Protein AF-A0A2S4L9H3-F1 (afdb_monomer)

InterPro domains:
  IPR011009 Protein kinase-like domain superfamily [SSF56112] (8-241)
  IPR051678 Aminoglycoside Phosphotransferase Enzymes [PTHR21310] (6-252)

pLDDT: mean 81.27, std 19.14, range [20.27, 98.25]

Structure (mmCIF, N/CA/C/O backbone):
data_AF-A0A2S4L9H3-F1
#
_entry.id   AF-A0A2S4L9H3-F1
#
loop_
_atom_site.group_PDB
_atom_site.id
_atom_site.type_symbol
_atom_site.label_atom_id
_atom_site.label_alt_id
_atom_site.label_comp_id
_atom_site.label_asym_id
_atom_site.label_entity_id
_atom_site.label_seq_id
_atom_site.pdbx_PDB_ins_code
_atom_site.Cartn_x
_atom_site.Cartn_y
_atom_site.Cartn_z
_atom_site.occupancy
_atom_site.B_iso_or_equiv
_atom_site.auth_seq_id
_atom_site.auth_comp_id
_atom_site.auth_asym_id
_atom_site.auth_atom_id
_atom_site.pdbx_PDB_model_num
ATOM 1 N N . MET A 1 1 ? -16.986 -13.995 4.893 1.00 88.50 1 MET A N 1
ATOM 2 C CA . MET A 1 1 ? -18.450 -14.064 5.101 1.00 88.50 1 MET A CA 1
ATOM 3 C C . MET A 1 1 ? -19.113 -13.798 3.766 1.00 88.50 1 MET A C 1
ATOM 5 O O . MET A 1 1 ? -18.605 -12.955 3.047 1.00 88.50 1 MET A O 1
ATOM 9 N N . VAL A 1 2 ? -20.181 -14.509 3.417 1.00 90.62 2 VAL A N 1
ATOM 10 C CA . VAL A 1 2 ? -20.959 -14.214 2.203 1.00 90.62 2 VAL A CA 1
ATOM 11 C C . VAL A 1 2 ? -22.187 -13.416 2.635 1.00 90.62 2 VAL A C 1
ATOM 13 O O . VAL A 1 2 ? -22.886 -13.849 3.552 1.00 90.62 2 VAL A O 1
ATOM 16 N N . ALA A 1 3 ? -22.386 -12.235 2.057 1.00 89.19 3 ALA A N 1
ATOM 17 C CA . ALA A 1 3 ? -23.548 -11.394 2.319 1.00 89.19 3 ALA A CA 1
ATOM 18 C C . ALA A 1 3 ? -24.793 -11.925 1.584 1.00 89.19 3 ALA A C 1
ATOM 20 O O . ALA A 1 3 ? -24.703 -12.828 0.752 1.00 89.19 3 ALA A O 1
ATOM 21 N N . GLU A 1 4 ? -25.971 -11.379 1.896 1.00 91.62 4 GLU A N 1
ATOM 22 C CA . GLU A 1 4 ? -27.249 -11.838 1.323 1.00 91.62 4 GLU A CA 1
ATOM 23 C C . GLU A 1 4 ? -27.320 -11.694 -0.204 1.00 91.62 4 GLU A C 1
ATOM 25 O O . GLU A 1 4 ? -27.977 -12.490 -0.871 1.00 91.62 4 GLU A O 1
ATOM 30 N N . ASP A 1 5 ? -26.613 -10.711 -0.762 1.00 92.50 5 ASP A N 1
ATOM 31 C CA . ASP A 1 5 ? -26.500 -10.476 -2.205 1.00 92.50 5 ASP A CA 1
ATOM 32 C C . ASP A 1 5 ? -25.444 -11.364 -2.892 1.00 92.50 5 ASP A C 1
ATOM 34 O O . ASP A 1 5 ? -25.215 -11.245 -4.094 1.00 92.50 5 ASP A O 1
ATOM 38 N N . GLY A 1 6 ? -24.802 -12.265 -2.142 1.00 91.81 6 GLY A N 1
ATOM 39 C CA . GLY A 1 6 ? -23.740 -13.137 -2.631 1.00 91.81 6 GLY A CA 1
ATOM 40 C C . GLY A 1 6 ? -22.353 -12.490 -2.661 1.00 91.81 6 GLY A C 1
ATOM 41 O O . GLY A 1 6 ? -21.390 -13.181 -3.003 1.00 91.81 6 GLY A O 1
ATOM 42 N N . SER A 1 7 ? -22.205 -11.216 -2.280 1.00 92.44 7 SER A N 1
ATOM 43 C CA . SER A 1 7 ? -20.892 -10.568 -2.180 1.00 92.44 7 SER A CA 1
ATOM 44 C C . SER A 1 7 ? -20.045 -11.181 -1.060 1.00 92.44 7 SER A C 1
ATOM 46 O O . SER A 1 7 ? -20.552 -11.645 -0.031 1.00 92.44 7 SER A O 1
ATOM 48 N N . LEU A 1 8 ? -18.728 -11.226 -1.267 1.00 95.69 8 LEU A N 1
ATOM 49 C CA . LEU A 1 8 ? -17.792 -11.721 -0.267 1.00 95.69 8 LEU A CA 1
ATOM 50 C C . LEU A 1 8 ? -17.318 -10.551 0.600 1.00 95.69 8 LEU A C 1
ATOM 52 O O . LEU A 1 8 ? -16.866 -9.532 0.094 1.00 95.69 8 LEU A O 1
ATOM 56 N N . VAL A 1 9 ? -17.380 -10.721 1.917 1.00 96.31 9 VAL A N 1
ATOM 57 C CA . VAL A 1 9 ? -16.845 -9.782 2.907 1.00 96.31 9 VAL A CA 1
ATOM 58 C C . VAL A 1 9 ? -15.728 -10.464 3.686 1.00 96.31 9 VAL A C 1
ATOM 60 O O . VAL A 1 9 ? -15.934 -11.516 4.310 1.00 96.31 9 VAL A O 1
ATOM 63 N N . ILE A 1 10 ? -14.545 -9.860 3.675 1.00 95.88 10 ILE A N 1
ATOM 64 C CA . ILE A 1 10 ? -13.364 -10.316 4.406 1.00 95.88 10 ILE A CA 1
ATOM 65 C C . ILE A 1 10 ? -13.187 -9.454 5.652 1.00 95.88 10 ILE A C 1
ATOM 67 O O . ILE A 1 10 ? -13.122 -8.233 5.572 1.00 95.88 10 ILE A O 1
ATOM 71 N N . ALA A 1 11 ? -13.085 -10.090 6.816 1.00 94.62 11 ALA A N 1
ATOM 72 C CA . ALA A 1 11 ? -12.687 -9.408 8.039 1.00 94.62 11 ALA A CA 1
ATOM 73 C C . ALA A 1 11 ? -11.172 -9.563 8.221 1.00 94.62 11 ALA A C 1
ATOM 75 O O . ALA A 1 11 ? -10.694 -10.675 8.455 1.00 94.62 11 ALA A O 1
ATOM 76 N N . ARG A 1 12 ? -10.417 -8.462 8.128 1.00 94.19 12 ARG A N 1
ATOM 77 C CA . ARG A 1 12 ? -8.993 -8.431 8.499 1.00 94.19 12 ARG A CA 1
ATOM 78 C C . ARG A 1 12 ? -8.903 -7.971 9.948 1.00 94.19 12 ARG A C 1
ATOM 80 O O . ARG A 1 12 ? -9.218 -6.824 10.262 1.00 94.19 12 ARG A O 1
ATOM 87 N N . VAL A 1 13 ? -8.500 -8.886 10.823 1.00 92.38 13 VAL A N 1
ATOM 88 C CA . VAL A 1 13 ? -8.358 -8.653 12.265 1.00 92.38 13 VAL A CA 1
ATOM 89 C C . VAL A 1 13 ? -6.878 -8.518 12.596 1.00 92.38 13 VAL A C 1
ATOM 91 O O . VAL A 1 13 ? -6.061 -9.299 12.103 1.00 92.38 13 VAL A O 1
ATOM 94 N N . ARG A 1 14 ? -6.508 -7.536 13.422 1.00 84.38 14 ARG A N 1
ATOM 95 C CA . ARG A 1 14 ? -5.115 -7.398 13.862 1.00 84.38 14 ARG A CA 1
ATOM 96 C C . ARG A 1 14 ? -4.801 -8.434 14.938 1.00 84.38 14 ARG A C 1
ATOM 98 O O . ARG A 1 14 ? -5.471 -8.509 15.966 1.00 84.38 14 ARG A O 1
ATOM 105 N N . LEU A 1 15 ? -3.773 -9.235 14.672 1.00 82.94 15 LEU A N 1
ATOM 106 C CA . LEU A 1 15 ? -3.209 -10.166 15.641 1.00 82.94 15 LEU A CA 1
ATOM 107 C C . LEU A 1 15 ? -2.411 -9.405 16.712 1.00 82.94 15 LEU A C 1
ATOM 109 O O . LEU A 1 15 ? -1.955 -8.288 16.452 1.00 82.94 15 LEU A O 1
ATOM 113 N N . PRO A 1 16 ? -2.209 -10.004 17.901 1.00 80.94 16 PRO A N 1
ATOM 114 C CA . PRO A 1 16 ? -1.271 -9.484 18.886 1.00 80.94 16 PRO A CA 1
ATOM 115 C C . PRO A 1 16 ? 0.119 -9.271 18.283 1.00 80.94 16 PRO A C 1
ATOM 117 O O . PRO A 1 16 ? 0.499 -9.937 17.317 1.00 80.94 16 PRO A O 1
ATOM 120 N N . ARG A 1 17 ? 0.892 -8.365 18.887 1.00 80.88 17 ARG A N 1
ATOM 121 C CA . ARG A 1 17 ? 2.247 -8.048 18.428 1.00 80.88 17 ARG A CA 1
ATOM 122 C C . ARG A 1 17 ? 3.102 -9.291 18.278 1.00 80.88 17 ARG A C 1
ATOM 124 O O . ARG A 1 17 ? 3.164 -10.126 19.181 1.00 80.88 17 ARG A O 1
ATOM 131 N N . HIS A 1 18 ? 3.807 -9.357 17.155 1.00 81.50 18 HIS A N 1
ATOM 132 C CA . HIS A 1 18 ? 4.810 -10.382 16.950 1.00 81.50 18 HIS A CA 1
ATOM 133 C C . HIS A 1 18 ? 5.948 -10.205 17.976 1.00 81.50 18 HIS A C 1
ATOM 135 O O . HIS A 1 18 ? 6.338 -9.065 18.243 1.00 81.50 18 HIS A O 1
ATOM 141 N N . PRO A 1 19 ? 6.513 -11.290 18.539 1.00 82.19 19 PRO A N 1
ATOM 142 C CA . PRO A 1 19 ? 7.640 -11.202 19.475 1.00 82.19 19 PRO A CA 1
ATOM 143 C C . PRO A 1 19 ? 8.855 -10.443 18.922 1.00 82.19 19 PRO A C 1
ATOM 145 O O . PRO A 1 19 ? 9.585 -9.819 19.685 1.00 82.19 19 PRO A O 1
ATOM 148 N N . ASP A 1 20 ? 9.032 -10.463 17.599 1.00 79.19 20 ASP A N 1
ATOM 149 C CA . ASP A 1 20 ? 10.148 -9.800 16.908 1.00 79.19 20 ASP A CA 1
ATOM 150 C C . ASP A 1 20 ? 9.882 -8.321 16.572 1.00 79.19 20 ASP A C 1
ATOM 152 O O . ASP A 1 20 ? 10.728 -7.659 15.962 1.00 79.19 20 ASP A O 1
ATOM 156 N N . THR A 1 21 ? 8.711 -7.778 16.926 1.00 81.81 21 THR A N 1
ATOM 157 C CA . THR A 1 21 ? 8.436 -6.347 16.755 1.00 81.81 21 THR A CA 1
ATOM 158 C C . THR A 1 21 ? 9.431 -5.538 17.586 1.00 81.81 21 THR A C 1
ATOM 160 O O . THR A 1 21 ? 9.642 -5.814 18.767 1.00 81.81 21 THR A O 1
ATOM 163 N N . LEU A 1 22 ? 10.037 -4.509 16.980 1.00 82.00 22 LEU A N 1
ATOM 164 C CA . LEU A 1 22 ? 10.994 -3.656 17.681 1.00 82.00 22 LEU A CA 1
ATOM 165 C C . LEU A 1 22 ? 10.360 -3.083 18.964 1.00 82.00 22 LEU A C 1
ATOM 167 O O . LEU A 1 22 ? 9.280 -2.494 18.883 1.00 82.00 22 LEU A O 1
ATOM 171 N N . PRO A 1 23 ? 11.037 -3.148 20.129 1.00 83.94 23 PRO A N 1
ATOM 172 C CA . PRO A 1 23 ? 10.491 -2.643 21.395 1.00 83.94 23 PRO A CA 1
ATOM 173 C C . PRO A 1 23 ? 10.130 -1.153 21.375 1.00 83.94 23 PRO A C 1
ATOM 175 O O . PRO A 1 23 ? 9.387 -0.675 22.225 1.00 83.94 23 PRO A O 1
ATOM 178 N N . THR A 1 24 ? 10.679 -0.406 20.416 1.00 86.75 24 THR A N 1
ATOM 179 C CA . THR A 1 24 ? 10.412 1.019 20.207 1.00 86.75 24 THR A CA 1
ATOM 180 C C . THR A 1 24 ? 9.098 1.301 19.480 1.00 86.75 24 THR A C 1
ATOM 182 O O . THR A 1 24 ? 8.721 2.465 19.388 1.00 86.75 24 THR A O 1
ATOM 185 N N . VAL A 1 25 ? 8.426 0.286 18.926 1.00 90.56 25 VAL A N 1
ATOM 186 C CA . VAL A 1 25 ? 7.152 0.448 18.211 1.00 90.56 25 VAL A CA 1
ATOM 187 C C . VAL A 1 25 ? 6.021 0.609 19.225 1.00 90.56 25 VAL A C 1
ATOM 189 O O . VAL A 1 25 ? 5.742 -0.282 20.036 1.00 90.56 25 VAL A O 1
ATOM 192 N N . SER A 1 26 ? 5.374 1.771 19.187 1.00 91.81 26 SER A N 1
ATOM 193 C CA . SER A 1 26 ? 4.229 2.085 20.043 1.00 91.81 26 SER A CA 1
ATOM 194 C C . SER A 1 26 ? 2.911 1.593 19.436 1.00 91.81 26 SER A C 1
ATOM 196 O O . SER A 1 26 ? 2.843 1.256 18.257 1.00 91.81 26 SER A O 1
ATOM 198 N N . GLU A 1 27 ? 1.842 1.530 20.240 1.00 89.50 27 GLU A N 1
ATOM 199 C CA . GLU A 1 27 ? 0.498 1.191 19.716 1.00 89.50 27 GLU A CA 1
ATOM 200 C C . GLU A 1 27 ? 0.012 2.264 18.745 1.00 89.50 27 GLU A C 1
ATOM 202 O O . GLU A 1 27 ? -0.572 1.956 17.710 1.00 89.50 27 GLU A O 1
ATOM 207 N N . GLU A 1 28 ? 0.350 3.522 19.023 1.00 91.88 28 GLU A N 1
ATOM 208 C CA . GLU A 1 28 ? 0.058 4.647 18.141 1.00 91.88 28 GLU A CA 1
ATOM 209 C C . GLU A 1 28 ? 0.705 4.486 16.760 1.00 91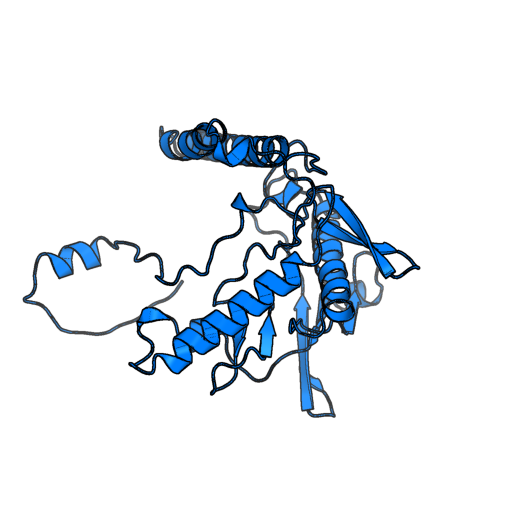.88 28 GLU A C 1
ATOM 211 O O . GLU A 1 28 ? 0.090 4.850 15.760 1.00 91.88 28 GLU A O 1
ATOM 216 N N . ASP A 1 29 ? 1.905 3.902 16.673 1.00 93.38 29 ASP A N 1
ATOM 217 C CA . ASP A 1 29 ? 2.558 3.631 15.388 1.00 93.38 29 ASP A CA 1
ATOM 218 C C . ASP A 1 29 ? 1.820 2.559 14.576 1.00 93.38 29 ASP A C 1
ATOM 220 O O . ASP A 1 29 ? 1.679 2.691 13.359 1.00 93.38 29 ASP A O 1
ATOM 224 N N . GLU A 1 30 ? 1.304 1.523 15.235 1.00 91.12 30 GLU A N 1
ATOM 225 C CA . GLU A 1 30 ? 0.505 0.478 14.583 1.00 91.12 30 GLU A CA 1
ATOM 226 C C . GLU A 1 30 ? -0.837 1.037 14.103 1.00 91.12 30 GLU A C 1
ATOM 228 O O . GLU A 1 30 ? -1.259 0.791 12.971 1.00 91.12 30 GLU A O 1
ATOM 233 N N . PHE A 1 31 ? -1.489 1.857 14.929 1.00 91.25 31 PHE A N 1
ATOM 234 C CA . PHE A 1 31 ? -2.735 2.527 14.560 1.00 91.25 31 PHE A CA 1
ATOM 235 C C . PHE A 1 31 ? -2.528 3.514 13.415 1.00 91.25 31 PHE A C 1
ATOM 237 O O . PHE A 1 31 ? -3.366 3.602 12.516 1.00 91.25 31 PHE A O 1
ATOM 244 N N . TYR A 1 32 ? -1.395 4.213 13.413 1.00 94.56 32 TYR A N 1
ATOM 245 C CA . TYR A 1 32 ? -0.996 5.089 12.324 1.00 94.56 32 TYR A CA 1
ATOM 246 C C . TYR A 1 32 ? -0.820 4.316 11.012 1.00 94.56 32 TYR A C 1
ATOM 248 O O . TYR A 1 32 ? -1.325 4.755 9.978 1.00 94.56 32 TYR A O 1
ATOM 256 N N . ALA A 1 33 ? -0.162 3.153 11.042 1.00 94.81 33 ALA A N 1
ATOM 257 C CA . ALA A 1 33 ? 0.017 2.319 9.855 1.00 94.81 33 ALA A CA 1
ATOM 258 C C . ALA A 1 33 ? -1.328 1.853 9.269 1.00 94.81 33 ALA A C 1
ATOM 260 O O . ALA A 1 33 ? -1.536 1.950 8.060 1.00 94.81 33 ALA A O 1
ATOM 261 N N . ILE A 1 34 ? -2.275 1.445 10.121 1.00 94.00 34 ILE A N 1
ATOM 262 C CA . ILE A 1 34 ? -3.624 1.041 9.688 1.00 94.00 34 ILE A CA 1
ATOM 263 C C . ILE A 1 34 ? -4.408 2.231 9.124 1.00 94.00 34 ILE A C 1
ATOM 265 O O . ILE A 1 34 ? -5.073 2.108 8.097 1.00 94.00 34 ILE A O 1
ATOM 269 N N . ALA A 1 35 ? -4.324 3.400 9.766 1.00 94.38 35 ALA A N 1
ATOM 270 C CA . ALA A 1 35 ? -4.951 4.612 9.247 1.00 94.38 35 ALA A CA 1
ATOM 271 C C . ALA A 1 35 ? -4.397 4.978 7.861 1.00 94.38 35 ALA A C 1
ATOM 273 O O . ALA A 1 35 ? -5.167 5.390 6.990 1.00 94.38 35 ALA A O 1
ATOM 274 N N . CYS A 1 36 ? -3.095 4.771 7.636 1.00 97.31 36 CYS A N 1
ATOM 275 C CA . CYS A 1 36 ? -2.484 4.978 6.328 1.00 97.31 36 CYS A CA 1
ATOM 276 C C . CYS A 1 36 ? -2.997 3.987 5.276 1.00 97.31 36 CYS A C 1
ATOM 278 O O . CYS A 1 36 ? -3.331 4.388 4.160 1.00 97.31 36 CYS A O 1
ATOM 280 N N . GLU A 1 37 ? -3.094 2.706 5.638 1.00 97.00 37 GLU A N 1
ATOM 281 C CA . GLU A 1 37 ? -3.649 1.653 4.782 1.00 97.00 37 GLU A CA 1
ATOM 282 C C . GLU A 1 37 ? -5.078 2.006 4.346 1.00 97.00 37 GLU A C 1
ATOM 284 O O . GLU A 1 37 ? -5.351 2.119 3.153 1.00 97.00 37 GLU A O 1
ATOM 289 N N . VAL A 1 38 ? -5.969 2.285 5.304 1.00 96.56 38 VAL A N 1
ATOM 290 C CA . VAL A 1 38 ? -7.382 2.608 5.037 1.00 96.56 38 VAL A CA 1
ATOM 291 C C . VAL A 1 38 ? -7.528 3.896 4.223 1.00 96.56 38 VAL A C 1
ATOM 293 O O . VAL A 1 38 ? -8.345 3.955 3.298 1.00 96.56 38 VAL A O 1
ATOM 296 N N . SER A 1 39 ? -6.751 4.934 4.548 1.00 97.69 39 SER A N 1
ATOM 297 C CA . SER A 1 39 ? -6.808 6.219 3.838 1.00 97.69 39 SER A CA 1
ATOM 298 C C . SER A 1 39 ? -6.327 6.081 2.400 1.00 97.69 39 SER A C 1
ATOM 300 O O . SER A 1 39 ? -6.991 6.571 1.489 1.00 97.69 39 SER A O 1
ATOM 302 N N . THR A 1 40 ? -5.235 5.347 2.174 1.00 98.12 40 THR A N 1
ATOM 303 C CA . THR A 1 40 ? -4.760 5.035 0.819 1.00 98.12 40 THR A CA 1
ATOM 304 C C . THR A 1 40 ? -5.797 4.207 0.060 1.00 98.12 40 THR A C 1
ATOM 306 O O . THR A 1 40 ? -6.147 4.561 -1.064 1.00 98.12 40 THR A O 1
ATOM 309 N N . MET A 1 41 ? -6.342 3.183 0.729 1.00 97.81 41 MET A N 1
ATOM 310 C CA . MET A 1 41 ? -7.544 2.409 0.397 1.00 97.81 41 MET A CA 1
ATOM 311 C C . MET A 1 41 ? -8.583 3.225 -0.372 1.00 97.81 41 MET A C 1
ATOM 313 O O . MET A 1 41 ? -8.833 3.094 -1.575 1.00 97.81 41 MET A O 1
ATOM 317 N N . ARG A 1 42 ? -9.174 4.126 0.406 1.00 97.12 42 ARG A N 1
ATOM 318 C CA . ARG A 1 42 ? -10.273 4.996 0.001 1.00 97.12 42 ARG A CA 1
ATOM 319 C C . ARG A 1 42 ? -9.848 6.003 -1.059 1.00 97.12 42 ARG A C 1
ATOM 321 O O . ARG A 1 42 ? -10.592 6.219 -2.012 1.00 97.12 42 ARG A O 1
ATOM 328 N N . PHE A 1 43 ? -8.665 6.597 -0.909 1.00 98.00 43 PHE A N 1
ATOM 329 C CA . PHE A 1 43 ? -8.184 7.625 -1.823 1.00 98.00 43 PHE A CA 1
ATOM 330 C C . PHE A 1 43 ? -7.955 7.074 -3.234 1.00 98.00 43 PHE A C 1
ATOM 332 O O . PHE A 1 43 ? -8.430 7.667 -4.203 1.00 98.00 43 PHE A O 1
ATOM 339 N N . VAL A 1 44 ? -7.281 5.926 -3.356 1.00 97.62 44 VAL A N 1
ATOM 340 C CA . VAL A 1 44 ? -7.013 5.289 -4.653 1.00 97.62 44 VAL A CA 1
ATOM 341 C C . VAL A 1 44 ? -8.314 4.848 -5.310 1.00 97.62 44 VAL A C 1
ATOM 343 O O . VAL A 1 44 ? -8.542 5.206 -6.460 1.00 97.62 44 VAL A O 1
ATOM 346 N N . ARG A 1 45 ? -9.204 4.156 -4.582 1.00 95.94 45 ARG A N 1
ATOM 347 C CA . ARG A 1 45 ? -10.493 3.709 -5.140 1.00 95.94 45 ARG A CA 1
ATOM 348 C C . ARG A 1 45 ? -11.338 4.877 -5.659 1.00 95.94 45 ARG A C 1
ATOM 350 O O . ARG A 1 45 ? -11.992 4.742 -6.686 1.00 95.94 45 ARG A O 1
ATOM 357 N N . HIS A 1 46 ? -11.315 6.020 -4.971 1.00 95.50 46 HIS A N 1
ATOM 358 C CA . HIS A 1 46 ? -12.059 7.207 -5.391 1.00 95.50 46 HIS A CA 1
ATOM 359 C C . HIS A 1 46 ? -11.454 7.894 -6.625 1.00 95.50 46 HIS A C 1
ATOM 361 O O . HIS A 1 46 ? -12.189 8.299 -7.522 1.00 95.50 46 HIS A O 1
ATOM 367 N N . ASN A 1 47 ? -10.126 8.036 -6.673 1.00 97.06 47 ASN A N 1
ATOM 368 C CA . ASN A 1 47 ? -9.452 8.852 -7.689 1.00 97.06 47 ASN A CA 1
ATOM 369 C C . ASN A 1 47 ? -8.993 8.060 -8.921 1.00 97.06 47 ASN A C 1
ATOM 371 O O . ASN A 1 47 ? -8.786 8.651 -9.978 1.00 97.06 47 ASN A O 1
ATOM 375 N N . LEU A 1 48 ? -8.828 6.741 -8.801 1.00 96.75 48 LEU A N 1
ATOM 376 C CA . LEU A 1 48 ? -8.304 5.858 -9.843 1.00 96.75 48 LEU A CA 1
ATOM 377 C C . LEU A 1 48 ? -9.235 4.648 -10.049 1.00 96.75 48 LEU A C 1
ATOM 379 O O . LEU A 1 48 ? -8.884 3.532 -9.668 1.00 96.75 48 LEU A O 1
ATOM 383 N N . PRO A 1 49 ? -10.408 4.821 -10.687 1.00 91.81 49 PRO A N 1
ATOM 384 C CA . PRO A 1 49 ? -11.373 3.732 -10.891 1.00 91.81 49 PRO A CA 1
ATOM 385 C C . PRO A 1 49 ? -10.846 2.591 -11.782 1.00 91.81 49 PRO A C 1
ATOM 387 O O . PRO A 1 49 ? -11.426 1.512 -11.818 1.00 91.81 49 PRO A O 1
ATOM 390 N N . SER A 1 50 ? -9.754 2.826 -12.511 1.00 91.94 50 SER A N 1
ATOM 391 C CA . SER A 1 50 ? -9.021 1.836 -13.310 1.00 91.94 50 SER A CA 1
ATOM 392 C C . SER A 1 50 ? -8.151 0.894 -12.468 1.00 91.94 50 SER A C 1
ATOM 394 O O . SER A 1 50 ? -7.732 -0.153 -12.959 1.00 91.94 50 SER A O 1
ATOM 396 N N . VAL A 1 51 ? -7.856 1.252 -11.215 1.00 95.25 51 VAL A N 1
ATOM 397 C CA . VAL A 1 51 ? -7.086 0.429 -10.280 1.00 95.25 51 VAL A CA 1
ATOM 398 C C . VAL A 1 51 ? -8.070 -0.289 -9.367 1.00 95.25 51 VAL A C 1
ATOM 400 O O . VAL A 1 51 ? -8.735 0.333 -8.541 1.00 95.25 51 VAL A O 1
ATOM 403 N N . VAL A 1 52 ? -8.163 -1.612 -9.505 1.00 94.75 52 VAL A N 1
ATOM 404 C CA . VAL A 1 52 ? -9.128 -2.397 -8.730 1.00 94.75 52 VAL A CA 1
ATOM 405 C C . VAL A 1 52 ? -8.607 -2.598 -7.310 1.00 94.75 52 VAL A C 1
ATOM 407 O O . VAL A 1 52 ? -7.680 -3.368 -7.067 1.00 94.75 52 VAL A O 1
ATOM 410 N N . VAL A 1 53 ? -9.184 -1.864 -6.366 1.00 96.06 53 VAL A N 1
ATOM 411 C CA . VAL A 1 53 ? -8.807 -1.855 -4.947 1.00 96.06 53 VAL A CA 1
ATOM 412 C C . VAL A 1 53 ? -10.002 -2.303 -4.117 1.00 96.06 53 VAL A C 1
ATOM 414 O O . VAL A 1 53 ? -11.073 -1.751 -4.352 1.00 96.06 53 VAL A O 1
ATOM 417 N N . PRO A 1 54 ? -9.857 -3.213 -3.134 1.00 96.31 54 PRO A N 1
ATOM 418 C CA . PRO A 1 54 ? -10.967 -3.632 -2.283 1.00 96.31 54 PRO A CA 1
ATOM 419 C C . PRO A 1 54 ? -11.672 -2.444 -1.625 1.00 96.31 54 PRO A C 1
ATOM 421 O O . PRO A 1 54 ? -11.023 -1.532 -1.106 1.00 96.31 54 PRO A O 1
ATOM 424 N N . GLU A 1 55 ? -13.000 -2.454 -1.602 1.00 96.38 55 GLU A N 1
ATOM 425 C CA . GLU A 1 55 ? -13.749 -1.507 -0.784 1.00 96.38 55 GLU A CA 1
ATOM 426 C C . GLU A 1 55 ? -13.485 -1.727 0.706 1.00 96.38 55 GLU A C 1
ATOM 428 O O . GLU A 1 55 ? -13.493 -2.856 1.193 1.00 96.38 55 GLU A O 1
ATOM 433 N N . VAL A 1 56 ? -13.297 -0.635 1.448 1.00 96.94 56 VAL A N 1
ATOM 434 C CA . VAL A 1 56 ? -13.259 -0.664 2.913 1.00 96.94 56 VAL A CA 1
ATOM 435 C C . VAL A 1 56 ? -14.647 -0.309 3.439 1.00 96.94 56 VAL A C 1
ATOM 437 O O . VAL A 1 56 ? -14.942 0.870 3.655 1.00 96.94 56 VAL A O 1
ATOM 440 N N . TYR A 1 57 ? -15.484 -1.323 3.666 1.00 95.88 57 TYR A N 1
ATOM 441 C CA . TYR A 1 57 ? -16.850 -1.145 4.170 1.00 95.88 57 TYR A CA 1
ATOM 442 C C . TYR A 1 57 ? -16.873 -0.543 5.574 1.00 95.88 57 TYR A C 1
ATOM 444 O O . TYR A 1 57 ? -17.676 0.340 5.870 1.00 95.88 57 TYR A O 1
ATOM 452 N N . ALA A 1 58 ? -15.978 -1.007 6.447 1.00 95.19 58 ALA A N 1
ATOM 453 C CA . ALA A 1 58 ? -15.872 -0.515 7.814 1.00 95.19 58 ALA A CA 1
ATOM 454 C C . ALA A 1 58 ? -14.442 -0.639 8.338 1.00 95.19 58 ALA A C 1
ATOM 456 O O . ALA A 1 58 ? -13.702 -1.547 7.962 1.00 95.19 58 ALA A O 1
ATOM 457 N N . TYR A 1 59 ? -14.078 0.260 9.248 1.00 95.62 59 TYR A N 1
ATOM 458 C CA . TYR A 1 59 ? -12.860 0.170 10.041 1.00 95.62 59 TYR A CA 1
ATOM 459 C C . TYR A 1 59 ? -13.196 0.545 11.482 1.00 95.62 59 TYR A C 1
ATOM 461 O O . TYR A 1 59 ? -13.619 1.670 11.746 1.00 95.62 59 TYR A O 1
ATOM 469 N N . GLU A 1 60 ? -12.989 -0.395 12.399 1.00 95.44 60 GLU A N 1
ATOM 470 C CA . GLU A 1 60 ? -13.209 -0.210 13.828 1.00 95.44 60 GLU A CA 1
ATOM 471 C C . GLU A 1 60 ? -11.859 -0.193 14.543 1.00 95.44 60 GLU A C 1
ATOM 473 O O . GLU A 1 60 ? -11.281 -1.231 14.868 1.00 95.44 60 GLU A O 1
ATOM 478 N N . GLY A 1 61 ? -11.348 1.023 14.736 1.00 91.12 61 GLY A N 1
ATOM 479 C CA . GLY A 1 61 ? -10.045 1.293 15.332 1.00 91.12 61 GLY A CA 1
ATOM 480 C C . GLY A 1 61 ? -10.044 1.412 16.865 1.00 91.12 61 GLY A C 1
ATOM 481 O O . GLY A 1 61 ? -11.018 1.062 17.541 1.00 91.12 61 GLY A O 1
ATOM 482 N N . PRO A 1 62 ? -8.948 1.944 17.431 1.00 88.12 62 PRO A N 1
ATOM 483 C CA . PRO A 1 62 ? -8.800 2.166 18.869 1.00 88.12 62 PRO A CA 1
ATOM 484 C C . PRO A 1 62 ? -9.940 3.009 19.444 1.00 88.12 62 PRO A C 1
ATOM 486 O O . PRO A 1 62 ? -10.352 4.007 18.856 1.00 88.12 62 PRO A O 1
ATOM 489 N N . GLY A 1 63 ? -10.453 2.612 20.610 1.00 89.50 63 GLY A N 1
ATOM 490 C CA . GLY A 1 63 ? -11.567 3.301 21.269 1.00 89.50 63 GLY A CA 1
ATOM 491 C C . GLY A 1 63 ? -12.952 3.005 20.679 1.00 89.50 63 GLY A C 1
ATOM 492 O O . GLY A 1 63 ? -13.953 3.451 21.243 1.00 89.50 63 GLY A O 1
ATOM 493 N N . SER A 1 64 ? -13.050 2.222 19.597 1.00 94.62 64 SER A N 1
ATOM 494 C CA . SER A 1 64 ? -14.343 1.762 19.093 1.00 94.62 64 SER A CA 1
ATOM 495 C C . SER A 1 64 ? -15.017 0.801 20.078 1.00 94.62 64 SER A C 1
ATOM 497 O O . SER A 1 64 ? -14.427 -0.175 20.556 1.00 94.62 64 SER A O 1
ATOM 499 N N . ARG A 1 65 ? -16.311 1.037 20.331 1.00 96.81 65 ARG A N 1
ATOM 500 C CA . ARG A 1 65 ? -17.158 0.109 21.097 1.00 96.81 65 ARG A CA 1
ATOM 501 C C . ARG A 1 65 ? -17.319 -1.230 20.377 1.00 96.81 65 ARG A C 1
ATOM 503 O O . ARG A 1 65 ? -17.382 -2.259 21.042 1.00 96.81 65 ARG A O 1
ATOM 510 N N . LEU A 1 66 ? -17.366 -1.219 19.044 1.00 96.12 66 LEU A N 1
ATOM 511 C CA . LEU A 1 66 ? -17.498 -2.426 18.230 1.00 96.12 66 LEU A CA 1
ATOM 512 C C . LEU A 1 66 ? -16.196 -3.230 18.214 1.00 96.12 66 LEU A C 1
ATOM 514 O O . LEU A 1 66 ? -16.252 -4.443 18.390 1.00 96.12 66 LEU A O 1
ATOM 518 N N . ALA A 1 67 ? -15.037 -2.573 18.097 1.00 93.44 67 ALA A N 1
ATOM 519 C CA . ALA A 1 67 ? -13.741 -3.244 18.250 1.00 93.44 67 ALA A CA 1
ATOM 520 C C . ALA A 1 67 ? -13.595 -3.868 19.647 1.00 93.44 67 ALA A C 1
ATOM 522 O O . ALA A 1 67 ? -13.192 -5.021 19.782 1.00 93.44 67 ALA A O 1
ATOM 523 N N . THR A 1 68 ? -14.006 -3.137 20.691 1.00 94.00 68 THR A N 1
ATOM 524 C CA . THR A 1 68 ? -14.009 -3.641 22.076 1.00 94.00 68 THR A CA 1
ATOM 525 C C . THR A 1 68 ? -14.887 -4.884 22.221 1.00 94.00 68 THR A C 1
ATOM 527 O O . THR A 1 68 ? -14.463 -5.870 22.815 1.00 94.00 68 THR A O 1
ATOM 530 N N . ALA A 1 69 ? -16.097 -4.860 21.654 1.00 95.75 69 ALA A N 1
ATOM 531 C CA . ALA A 1 69 ? -17.017 -5.996 21.687 1.00 95.75 69 ALA A CA 1
ATOM 532 C C . ALA A 1 69 ? -16.503 -7.202 20.881 1.00 95.75 69 ALA A C 1
ATOM 534 O O . ALA A 1 69 ? -16.706 -8.341 21.293 1.00 95.75 69 ALA A O 1
ATOM 535 N N . ALA A 1 70 ? -15.819 -6.956 19.761 1.00 92.69 70 ALA A N 1
ATOM 536 C CA . ALA A 1 70 ? -15.186 -7.990 18.944 1.00 92.69 70 ALA A CA 1
ATOM 537 C C . ALA A 1 70 ? -13.896 -8.552 19.572 1.00 92.69 70 ALA A C 1
ATOM 539 O O . ALA A 1 70 ? -13.418 -9.603 19.151 1.00 92.69 70 ALA A O 1
ATOM 540 N N . GLY A 1 71 ? -13.325 -7.861 20.564 1.00 92.56 71 GLY A N 1
ATOM 541 C CA . GLY A 1 71 ? -12.060 -8.222 21.205 1.00 92.56 71 GLY A CA 1
ATOM 542 C C . GLY A 1 71 ? -10.814 -7.890 20.378 1.00 92.56 71 GLY A C 1
ATOM 543 O O . GLY A 1 71 ? -9.717 -8.281 20.767 1.00 92.56 71 GLY A O 1
ATOM 544 N N . ALA A 1 72 ? -10.961 -7.184 19.253 1.00 91.75 72 ALA A N 1
ATOM 545 C CA . ALA A 1 72 ? -9.857 -6.816 18.376 1.00 91.75 72 ALA A CA 1
ATOM 546 C C . ALA A 1 72 ? -10.218 -5.638 17.460 1.00 91.75 72 ALA A C 1
ATOM 548 O O . ALA A 1 72 ? -11.384 -5.420 17.130 1.00 91.75 72 ALA A O 1
ATOM 549 N N . ILE A 1 73 ? -9.194 -4.910 17.010 1.00 92.88 73 ILE A N 1
ATOM 550 C CA . ILE A 1 73 ? -9.306 -3.946 15.908 1.00 92.88 73 ILE A CA 1
ATOM 551 C C . ILE A 1 73 ? -9.469 -4.719 14.603 1.00 92.88 73 ILE A C 1
ATOM 553 O O . ILE A 1 73 ? -8.758 -5.701 14.356 1.00 92.88 73 ILE A O 1
ATOM 557 N N . TYR A 1 74 ? -10.382 -4.254 13.757 1.00 94.38 74 TYR A N 1
ATOM 558 C CA . TYR A 1 74 ? -10.659 -4.902 12.486 1.00 94.38 74 TYR A CA 1
ATOM 559 C C . TYR A 1 74 ? -11.068 -3.913 11.401 1.00 94.38 74 TYR A C 1
ATOM 561 O O . TYR A 1 74 ? -11.522 -2.798 11.664 1.00 94.38 74 TYR A O 1
ATOM 569 N N . MET A 1 75 ? -10.941 -4.368 10.162 1.00 96.00 75 MET A N 1
ATOM 570 C CA . MET A 1 75 ? -11.582 -3.760 9.004 1.00 96.00 75 MET A CA 1
ATOM 571 C C . MET A 1 75 ? -12.382 -4.815 8.241 1.00 96.00 75 MET A C 1
ATOM 573 O O . MET A 1 75 ? -11.996 -5.987 8.191 1.00 96.00 75 MET A O 1
ATOM 577 N N . LEU A 1 76 ? -13.508 -4.390 7.675 1.00 96.56 76 LEU A N 1
ATOM 578 C CA . LEU A 1 76 ? -14.331 -5.188 6.775 1.00 96.56 76 LEU A CA 1
ATOM 579 C C . LEU A 1 76 ? -14.050 -4.733 5.349 1.00 96.56 76 LEU A C 1
ATOM 581 O O . LEU A 1 76 ? -14.213 -3.554 5.030 1.00 96.56 76 LEU A O 1
ATOM 585 N N . LEU A 1 77 ? -13.614 -5.675 4.526 1.00 97.31 77 LEU A N 1
ATOM 586 C CA . LEU A 1 77 ? -13.148 -5.451 3.169 1.00 97.31 77 LEU A CA 1
ATOM 587 C C . LEU A 1 77 ? -14.017 -6.209 2.168 1.00 97.31 77 LEU A C 1
ATOM 589 O O . LEU A 1 77 ? -14.507 -7.302 2.464 1.00 97.31 77 LEU A O 1
ATOM 593 N N . GLU A 1 78 ? -14.148 -5.649 0.973 1.00 97.19 78 GLU A N 1
ATOM 594 C CA . GLU A 1 78 ? -14.601 -6.367 -0.217 1.00 97.19 78 GLU A CA 1
ATOM 595 C C . GLU A 1 78 ? -13.707 -7.588 -0.464 1.00 97.19 78 GLU A C 1
ATOM 597 O O . GLU A 1 78 ? -12.475 -7.507 -0.445 1.00 97.19 78 GLU A O 1
ATOM 602 N N . GLY A 1 79 ? -14.340 -8.737 -0.660 1.00 95.94 79 GLY A N 1
ATOM 603 C CA . GLY A 1 79 ? -13.704 -9.969 -1.088 1.00 95.94 79 GLY A CA 1
ATOM 604 C C . GLY A 1 79 ? -14.000 -10.260 -2.554 1.00 95.94 79 GLY A C 1
ATOM 605 O O . GLY A 1 79 ? -15.033 -9.862 -3.087 1.00 95.94 79 GLY A O 1
ATOM 606 N N . PHE A 1 80 ? -13.109 -11.020 -3.183 1.00 95.50 80 PHE A N 1
ATOM 607 C CA . PHE A 1 80 ? -13.195 -11.372 -4.596 1.00 95.50 80 PHE A CA 1
ATOM 608 C C . PHE A 1 80 ? -13.315 -12.885 -4.767 1.00 95.50 80 PHE A C 1
ATOM 610 O O . PHE A 1 80 ? -12.669 -13.650 -4.050 1.00 95.50 80 PHE A O 1
ATOM 617 N N . TYR A 1 81 ? -14.124 -13.313 -5.736 1.00 94.62 81 TYR A N 1
ATOM 618 C CA . TYR A 1 81 ? -14.187 -14.708 -6.169 1.00 94.62 81 TYR A CA 1
ATOM 619 C C . TYR A 1 81 ? -13.087 -14.965 -7.199 1.00 94.62 81 TYR A C 1
ATOM 621 O O . TYR A 1 81 ? -13.315 -14.886 -8.401 1.00 94.62 81 TYR A O 1
ATOM 629 N N . GLY A 1 82 ? -11.884 -15.236 -6.704 1.00 93.38 82 GLY A N 1
ATOM 630 C CA . GLY A 1 82 ? -10.707 -15.542 -7.507 1.00 93.38 82 GLY A CA 1
ATOM 631 C C . GLY A 1 82 ? -9.596 -16.115 -6.638 1.00 93.38 82 GLY A C 1
ATOM 632 O O . GLY A 1 82 ? -9.778 -16.322 -5.436 1.00 93.38 82 GLY A O 1
ATOM 633 N N . ASN A 1 83 ? -8.442 -16.354 -7.246 1.00 92.88 83 ASN A N 1
ATOM 634 C CA . ASN A 1 83 ? -7.247 -16.833 -6.552 1.00 92.88 83 ASN A CA 1
ATOM 635 C C . ASN A 1 83 ? -6.124 -15.809 -6.692 1.00 92.88 83 ASN A C 1
ATOM 637 O O . ASN A 1 83 ? -6.177 -14.944 -7.571 1.00 92.88 83 ASN A O 1
ATOM 641 N N . THR A 1 84 ? -5.100 -15.892 -5.842 1.00 92.38 84 THR A N 1
ATOM 642 C CA . THR A 1 84 ? -3.927 -15.043 -6.054 1.00 92.38 84 THR A CA 1
ATOM 643 C C . THR A 1 84 ? -3.234 -15.443 -7.356 1.00 92.38 84 THR A C 1
ATOM 645 O O . THR A 1 84 ? -3.222 -16.615 -7.745 1.00 92.38 84 THR A O 1
ATOM 648 N N . LEU A 1 85 ? -2.619 -14.479 -8.037 1.00 89.75 85 LEU A N 1
ATOM 649 C CA . LEU A 1 85 ? -1.840 -14.746 -9.240 1.00 89.75 85 LEU A CA 1
ATOM 650 C C . LEU A 1 85 ? -0.688 -15.714 -8.942 1.00 89.75 85 LEU A C 1
ATOM 652 O O . LEU A 1 85 ? -0.334 -16.512 -9.802 1.00 89.75 85 LEU A O 1
ATOM 656 N N . GLN A 1 86 ? -0.140 -15.693 -7.724 1.00 87.69 86 GLN A N 1
ATOM 657 C CA . GLN A 1 86 ? 0.867 -16.662 -7.295 1.00 87.69 86 GLN A CA 1
ATOM 658 C C . GLN A 1 86 ? 0.327 -18.099 -7.241 1.00 87.69 86 GLN A C 1
ATOM 660 O O . GLN A 1 86 ? 1.035 -19.017 -7.649 1.00 87.69 86 GLN A O 1
ATOM 665 N N . ASP A 1 87 ? -0.902 -18.303 -6.762 1.00 88.12 87 ASP A N 1
ATOM 666 C CA . ASP A 1 87 ? -1.497 -19.642 -6.651 1.00 88.12 87 ASP A CA 1
ATOM 667 C C . ASP A 1 87 ? -1.790 -20.252 -8.027 1.00 88.12 87 ASP A C 1
ATOM 669 O O . ASP A 1 87 ? -1.635 -21.458 -8.227 1.00 88.12 87 ASP A O 1
ATOM 673 N N . ILE A 1 88 ? -2.192 -19.414 -8.987 1.00 84.94 88 ILE A N 1
ATOM 674 C CA . ILE A 1 88 ? -2.522 -19.840 -10.354 1.00 84.94 88 ILE A CA 1
ATOM 675 C C . ILE A 1 88 ? -1.274 -19.934 -11.240 1.00 84.94 88 ILE A C 1
ATOM 677 O O . ILE A 1 88 ? -1.158 -20.841 -12.065 1.00 84.94 88 ILE A O 1
ATOM 681 N N . ALA A 1 89 ? -0.330 -19.009 -11.070 1.00 81.25 89 ALA A N 1
ATOM 682 C CA . ALA A 1 89 ? 0.873 -18.871 -11.882 1.00 81.25 89 ALA A CA 1
ATOM 683 C C . ALA A 1 89 ? 2.114 -18.646 -10.995 1.00 81.25 89 ALA A C 1
ATOM 685 O O . ALA A 1 89 ? 2.678 -17.548 -10.975 1.00 81.25 89 ALA A O 1
ATOM 686 N N . PRO A 1 90 ? 2.583 -19.687 -10.279 1.00 75.94 90 PRO A N 1
ATOM 687 C CA . PRO A 1 90 ? 3.729 -19.577 -9.370 1.00 75.94 90 PRO A CA 1
ATOM 688 C C . PRO A 1 90 ? 5.035 -19.225 -10.093 1.00 75.94 90 PRO A C 1
ATOM 690 O O . PRO A 1 90 ? 5.953 -18.673 -9.489 1.00 75.94 90 PRO A O 1
ATOM 693 N N . ASP A 1 91 ? 5.113 -19.532 -11.388 1.00 76.81 91 ASP A N 1
ATOM 694 C CA . ASP A 1 91 ? 6.149 -19.048 -12.288 1.00 76.81 91 ASP A CA 1
ATOM 695 C C . ASP A 1 91 ? 5.493 -18.436 -13.530 1.00 76.81 91 ASP A C 1
ATOM 697 O O . ASP A 1 91 ? 5.031 -19.147 -14.427 1.00 76.81 91 ASP A O 1
ATOM 701 N N . LEU A 1 92 ? 5.473 -17.101 -13.581 1.00 73.19 92 LEU A N 1
ATOM 702 C CA . LEU A 1 92 ? 4.941 -16.337 -14.711 1.00 73.19 92 LEU A CA 1
ATOM 703 C C . LEU A 1 92 ? 5.675 -16.648 -16.022 1.00 73.19 92 LEU A C 1
ATOM 705 O O . LEU A 1 92 ? 5.079 -16.522 -17.090 1.00 73.19 92 LEU A O 1
ATOM 709 N N . CYS A 1 93 ? 6.943 -17.069 -15.958 1.00 71.38 93 CYS A N 1
ATOM 710 C CA . CYS A 1 93 ? 7.726 -17.450 -17.134 1.00 71.38 93 CYS A CA 1
ATOM 711 C C . CYS A 1 93 ? 7.399 -18.866 -17.634 1.00 71.38 93 CYS A C 1
ATOM 713 O O . CYS A 1 93 ? 7.718 -19.194 -18.776 1.00 71.38 93 CYS A O 1
ATOM 715 N N . SER A 1 94 ? 6.774 -19.697 -16.795 1.00 67.62 94 SER A N 1
ATOM 716 C CA . SER A 1 94 ? 6.336 -21.056 -17.141 1.00 67.62 94 SER A CA 1
ATOM 717 C C . SER A 1 94 ? 4.872 -21.126 -17.571 1.00 67.62 94 SER A C 1
ATOM 719 O O . SER A 1 94 ? 4.377 -22.220 -17.858 1.00 67.62 94 SER A O 1
ATOM 721 N N . LEU A 1 95 ? 4.174 -19.985 -17.642 1.00 67.19 95 LEU A N 1
ATOM 722 C CA . LEU A 1 95 ? 2.864 -19.925 -18.280 1.00 67.19 95 LEU A CA 1
ATOM 723 C C . LEU A 1 95 ? 3.000 -20.495 -19.705 1.00 67.19 95 LEU A C 1
ATOM 725 O O . LEU A 1 95 ? 3.890 -20.072 -20.450 1.00 67.19 95 LEU A O 1
ATOM 729 N N . PRO A 1 96 ? 2.197 -21.514 -20.075 1.00 55.00 96 PRO A N 1
ATOM 730 C CA . PRO A 1 96 ? 2.349 -22.198 -21.353 1.00 55.00 96 PRO A CA 1
ATOM 731 C C . PRO A 1 96 ? 2.280 -21.179 -22.486 1.00 55.00 96 PRO A C 1
ATOM 733 O O . PRO A 1 96 ? 1.519 -20.228 -22.375 1.00 55.00 96 PRO A O 1
ATOM 736 N N . ILE A 1 97 ? 3.073 -21.409 -23.544 1.00 47.75 97 ILE A N 1
ATOM 737 C CA . ILE A 1 97 ? 3.327 -20.571 -24.738 1.00 47.75 97 ILE A CA 1
ATOM 738 C C . ILE A 1 97 ? 2.027 -20.027 -25.372 1.00 47.75 97 ILE A C 1
ATOM 740 O O . ILE A 1 97 ? 1.583 -20.422 -26.446 1.00 47.75 97 ILE A O 1
ATOM 744 N N . GLN A 1 98 ? 1.408 -19.090 -24.684 1.00 55.31 98 GLN A N 1
ATOM 745 C CA . GLN A 1 98 ? 0.380 -18.167 -25.098 1.00 55.31 98 GLN A CA 1
ATOM 746 C C . GLN A 1 98 ? 0.939 -16.850 -24.592 1.00 55.31 98 GLN A C 1
ATOM 748 O O . GLN A 1 98 ? 0.631 -16.391 -23.498 1.00 55.31 98 GLN A O 1
ATOM 753 N N . VAL A 1 99 ? 1.842 -16.285 -25.391 1.00 56.06 99 VAL A N 1
ATOM 754 C CA . VAL A 1 99 ? 2.448 -14.961 -25.195 1.00 56.06 99 VAL A CA 1
ATOM 755 C C . VAL A 1 99 ? 1.395 -13.931 -24.740 1.00 56.06 99 VAL A C 1
ATOM 757 O O . VAL A 1 99 ? 1.678 -13.105 -23.880 1.00 56.06 99 VAL A O 1
ATOM 760 N N . ALA A 1 100 ? 0.146 -14.095 -25.192 1.00 63.16 100 ALA A N 1
ATOM 761 C CA . ALA A 1 100 ? -1.021 -13.332 -24.772 1.00 63.16 100 ALA A CA 1
ATOM 762 C C . ALA A 1 100 ? -1.281 -13.292 -23.251 1.00 63.16 100 ALA A C 1
ATOM 764 O O . ALA A 1 100 ? -1.590 -12.218 -22.756 1.00 63.16 100 ALA A O 1
ATOM 765 N N . SER A 1 101 ? -1.154 -14.384 -22.486 1.00 76.62 101 SER A N 1
ATOM 766 C CA . SER A 1 101 ? -1.478 -14.367 -21.043 1.00 76.62 101 SER A CA 1
ATOM 767 C C . SER A 1 101 ? -0.416 -13.633 -20.225 1.00 76.62 101 SER A C 1
ATOM 769 O O . SER A 1 101 ? -0.745 -12.837 -19.349 1.00 76.62 101 SER A O 1
ATOM 771 N N . GLN A 1 102 ? 0.865 -13.843 -20.540 1.00 79.88 102 GLN A N 1
ATOM 772 C CA . GLN A 1 102 ? 1.952 -13.115 -19.887 1.00 79.88 102 GLN A CA 1
ATOM 773 C C . GLN A 1 102 ? 1.913 -11.625 -20.254 1.00 79.88 102 GLN A C 1
ATOM 775 O O . GLN A 1 102 ? 2.044 -10.774 -19.374 1.00 79.88 102 GLN A O 1
ATOM 780 N N . GLU A 1 103 ? 1.704 -11.302 -21.534 1.00 84.06 103 GLU A N 1
ATOM 781 C CA . GLU A 1 103 ? 1.528 -9.919 -21.987 1.00 84.06 103 GLU A CA 1
ATOM 782 C C . GLU A 1 103 ? 0.299 -9.266 -21.345 1.00 84.06 103 GLU A C 1
ATOM 784 O O . GLU A 1 103 ? 0.389 -8.116 -20.923 1.00 84.06 103 GLU A O 1
ATOM 789 N N . HIS A 1 104 ? -0.812 -9.994 -21.197 1.00 88.81 104 HIS A N 1
ATOM 790 C CA . HIS A 1 104 ? -2.037 -9.515 -20.548 1.00 88.81 104 HIS A CA 1
ATOM 791 C C . HIS A 1 104 ? -1.819 -9.177 -19.073 1.00 88.81 104 HIS A C 1
ATOM 793 O O . HIS A 1 104 ? -2.155 -8.077 -18.628 1.00 88.81 104 HIS A O 1
ATOM 799 N N . VAL A 1 105 ? -1.186 -10.080 -18.318 1.00 88.38 105 VAL A N 1
ATOM 800 C CA . VAL A 1 105 ? -0.821 -9.837 -16.913 1.00 88.38 105 VAL A CA 1
ATOM 801 C C . VAL A 1 105 ? 0.121 -8.635 -16.808 1.00 88.38 105 VAL A C 1
ATOM 803 O O . VAL A 1 105 ? -0.098 -7.741 -15.990 1.00 88.38 105 VAL A O 1
ATOM 806 N N . MET A 1 106 ? 1.142 -8.564 -17.668 1.00 87.19 106 MET A N 1
ATOM 807 C CA . MET A 1 106 ? 2.097 -7.452 -17.677 1.00 87.19 106 MET A CA 1
ATOM 808 C C . MET A 1 106 ? 1.461 -6.116 -18.046 1.00 87.19 106 MET A C 1
ATOM 810 O O . MET A 1 106 ? 1.815 -5.087 -17.463 1.00 87.19 106 MET A O 1
ATOM 814 N N . ALA A 1 107 ? 0.520 -6.114 -18.986 1.00 90.50 107 ALA A N 1
ATOM 815 C CA . ALA A 1 107 ? -0.202 -4.923 -19.399 1.00 90.50 107 ALA A CA 1
ATOM 816 C C . ALA A 1 107 ? -1.071 -4.383 -18.257 1.00 90.50 107 ALA A C 1
ATOM 818 O O . ALA A 1 107 ? -0.977 -3.197 -17.941 1.00 90.50 107 ALA A O 1
ATOM 819 N N . GLN A 1 108 ? -1.849 -5.241 -17.587 1.00 92.94 108 GLN A N 1
ATOM 820 C CA . GLN A 1 108 ? -2.672 -4.845 -16.435 1.00 92.94 108 GLN A CA 1
ATOM 821 C C . GLN A 1 108 ? -1.823 -4.358 -15.259 1.00 92.94 108 GLN A C 1
ATOM 823 O O . GLN A 1 108 ? -2.142 -3.352 -14.623 1.00 92.94 108 GLN A O 1
ATOM 828 N N . TRP A 1 109 ? -0.696 -5.018 -15.002 1.00 90.25 109 TRP A N 1
ATOM 829 C CA . TRP A 1 109 ? 0.235 -4.606 -13.958 1.00 90.25 109 TRP A CA 1
ATOM 830 C C . TRP A 1 109 ? 0.855 -3.238 -14.247 1.00 90.25 109 TRP A C 1
ATOM 832 O O . TRP A 1 109 ? 0.863 -2.351 -13.390 1.00 90.25 109 TRP A O 1
ATOM 842 N N . THR A 1 110 ? 1.347 -3.048 -15.472 1.00 90.06 110 THR A N 1
ATOM 843 C CA . THR A 1 110 ? 1.914 -1.772 -15.923 1.00 90.06 110 THR A CA 1
ATOM 844 C C . THR A 1 110 ? 0.852 -0.678 -15.887 1.00 90.06 110 THR A C 1
ATOM 846 O O . THR A 1 110 ? 1.130 0.438 -15.450 1.00 90.06 110 THR A O 1
ATOM 849 N N . MET A 1 111 ? -0.389 -0.989 -16.271 1.00 93.00 111 MET A N 1
ATOM 850 C CA . MET A 1 111 ? -1.522 -0.080 -16.126 1.00 93.00 111 MET A CA 1
ATOM 851 C C . MET A 1 111 ? -1.705 0.319 -14.657 1.00 93.00 111 MET A C 1
ATOM 853 O O . MET A 1 111 ? -1.709 1.508 -14.363 1.00 93.00 111 MET A O 1
ATOM 857 N N . ALA A 1 112 ? -1.769 -0.627 -13.719 1.00 92.88 112 ALA A N 1
ATOM 858 C CA . ALA A 1 112 ? -1.917 -0.304 -12.300 1.00 92.88 112 ALA A CA 1
ATOM 859 C C . ALA A 1 112 ? -0.782 0.601 -11.782 1.00 92.88 112 ALA A C 1
ATOM 861 O O . ALA A 1 112 ? -1.048 1.620 -11.144 1.00 92.88 112 ALA A O 1
ATOM 862 N N . GLN A 1 113 ? 0.477 0.287 -12.104 1.00 90.44 113 GLN A N 1
ATOM 863 C CA . GLN A 1 113 ? 1.626 1.106 -11.696 1.00 90.44 113 GLN A CA 1
ATOM 864 C C . GLN A 1 113 ? 1.606 2.506 -12.324 1.00 90.44 113 GLN A C 1
ATOM 866 O O . GLN A 1 113 ? 1.891 3.489 -11.642 1.00 90.44 113 GLN A O 1
ATOM 871 N N . THR A 1 114 ? 1.258 2.617 -13.607 1.00 92.25 114 THR A N 1
ATOM 872 C CA . THR A 1 114 ? 1.191 3.914 -14.299 1.00 92.25 114 THR A CA 1
ATOM 873 C C . THR A 1 114 ? 0.043 4.777 -13.791 1.00 92.25 114 THR A C 1
ATOM 875 O O . THR A 1 114 ? 0.240 5.977 -13.625 1.00 92.25 114 THR A O 1
ATOM 878 N N . GLN A 1 115 ? -1.114 4.182 -13.483 1.00 95.94 115 GLN A N 1
ATOM 879 C CA . GLN A 1 115 ? -2.245 4.877 -12.862 1.00 95.94 115 GLN A CA 1
ATOM 880 C C . GLN A 1 115 ? -1.886 5.368 -11.459 1.00 95.94 115 GLN A C 1
ATOM 882 O O . GLN A 1 115 ? -2.093 6.534 -11.151 1.00 95.94 115 GLN A O 1
ATOM 887 N N . LEU A 1 116 ? -1.271 4.531 -10.618 1.00 95.19 116 LEU A N 1
ATOM 888 C CA . LEU A 1 116 ? -0.814 4.976 -9.297 1.00 95.19 116 LEU A CA 1
ATOM 889 C C . LEU A 1 116 ? 0.188 6.126 -9.398 1.00 95.19 116 LEU A C 1
ATOM 891 O O . LEU A 1 116 ? 0.101 7.093 -8.645 1.00 95.19 116 LEU A O 1
ATOM 895 N N . ALA A 1 117 ? 1.078 6.073 -10.385 1.00 93.75 117 ALA A N 1
ATOM 896 C CA . ALA A 1 117 ? 2.061 7.118 -10.591 1.00 93.75 117 ALA A CA 1
ATOM 897 C C . ALA A 1 117 ? 1.489 8.466 -11.061 1.00 93.75 117 ALA A C 1
ATOM 899 O O . ALA A 1 117 ? 2.207 9.467 -10.989 1.00 93.75 117 ALA A O 1
ATOM 900 N N . THR A 1 118 ? 0.227 8.535 -11.510 1.00 96.06 118 THR A N 1
ATOM 901 C CA . THR A 1 118 ? -0.420 9.831 -11.780 1.00 96.06 118 THR A CA 1
ATOM 902 C C . THR A 1 118 ? -0.730 10.596 -10.495 1.00 96.06 118 THR A C 1
ATOM 904 O O . THR A 1 118 ? -0.902 11.812 -10.537 1.00 96.06 118 THR A O 1
ATOM 907 N N . LEU A 1 119 ? -0.784 9.907 -9.352 1.00 96.56 119 LEU A N 1
ATOM 908 C CA . LEU A 1 119 ? -0.862 10.516 -8.030 1.00 96.56 119 LEU A CA 1
ATOM 909 C C . LEU A 1 119 ? 0.565 10.784 -7.549 1.00 96.56 119 LEU A C 1
ATOM 911 O O . LEU A 1 119 ? 1.250 9.866 -7.114 1.00 96.56 119 LEU A O 1
ATOM 915 N N . ALA A 1 120 ? 1.048 12.022 -7.658 1.00 95.75 120 ALA A N 1
ATOM 916 C CA . ALA A 1 120 ? 2.429 12.359 -7.315 1.00 95.75 120 ALA A CA 1
ATOM 917 C C . ALA A 1 120 ? 2.522 13.584 -6.398 1.00 95.75 120 ALA A C 1
ATOM 919 O O . ALA A 1 120 ? 1.789 14.559 -6.556 1.00 95.75 120 ALA A O 1
ATOM 920 N N . TYR A 1 121 ? 3.460 13.543 -5.451 1.00 96.31 121 TYR A N 1
ATOM 921 C CA . TYR A 1 121 ? 3.519 14.476 -4.322 1.00 96.31 121 TYR A CA 1
ATOM 922 C C . TYR A 1 121 ? 4.904 15.085 -4.148 1.00 96.31 121 TYR A C 1
ATOM 924 O O . TYR A 1 121 ? 5.910 14.475 -4.481 1.00 96.31 121 TYR A O 1
ATOM 932 N N . THR A 1 122 ? 4.992 16.283 -3.582 1.00 95.62 122 THR A N 1
ATOM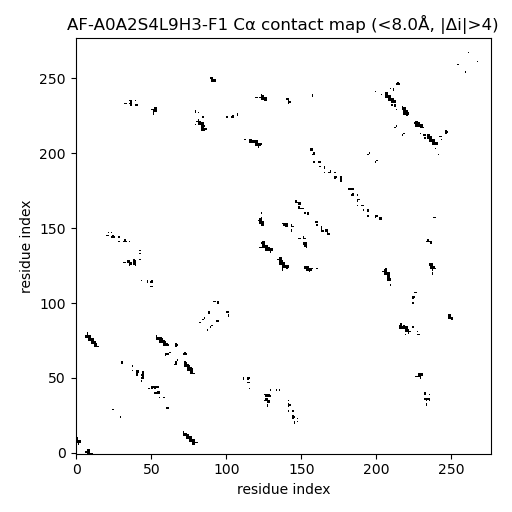 933 C CA . THR A 1 122 ? 6.280 16.971 -3.375 1.00 95.62 122 THR A CA 1
ATOM 934 C C . THR A 1 122 ? 7.114 16.381 -2.235 1.00 95.62 122 THR A C 1
ATOM 936 O O . THR A 1 122 ? 8.295 16.699 -2.111 1.00 95.62 122 THR A O 1
ATOM 939 N N . GLN A 1 123 ? 6.523 15.519 -1.404 1.00 95.62 123 GLN A N 1
ATOM 940 C CA . GLN A 1 123 ? 7.177 14.868 -0.272 1.00 95.62 123 GLN A CA 1
ATOM 941 C C . GLN A 1 123 ? 6.957 13.356 -0.309 1.00 95.62 123 GLN A C 1
ATOM 943 O O . GLN A 1 123 ? 5.941 12.869 -0.799 1.00 95.62 123 GLN A O 1
ATOM 948 N N . ILE A 1 124 ? 7.926 12.628 0.236 1.00 96.50 124 ILE A N 1
ATOM 949 C CA . ILE A 1 124 ? 7.904 11.176 0.396 1.00 96.50 124 ILE A CA 1
ATOM 950 C C . ILE A 1 124 ? 7.304 10.852 1.763 1.00 96.50 124 ILE A C 1
ATOM 952 O O . ILE A 1 124 ? 7.782 11.349 2.792 1.00 96.50 124 ILE A O 1
ATOM 956 N N . GLY A 1 125 ? 6.287 9.997 1.767 1.00 97.38 125 GLY A N 1
ATOM 957 C CA . GLY A 1 125 ? 5.493 9.675 2.944 1.00 97.38 125 GLY A CA 1
ATOM 958 C C . GLY A 1 125 ? 4.290 8.795 2.620 1.00 97.38 125 GLY A C 1
ATOM 959 O O . GLY A 1 125 ? 4.063 8.455 1.461 1.00 97.38 125 GLY A O 1
ATOM 960 N N . SER A 1 126 ? 3.502 8.439 3.631 1.00 98.06 126 SER A N 1
ATOM 961 C CA . SER A 1 126 ? 2.257 7.679 3.448 1.00 98.06 126 SER A CA 1
ATOM 962 C C . SER A 1 126 ? 1.041 8.604 3.513 1.00 98.06 126 SER A C 1
ATOM 964 O O . SER A 1 126 ? 1.058 9.593 4.247 1.00 98.06 126 SER A O 1
ATOM 966 N N . ILE A 1 127 ? -0.020 8.287 2.764 1.00 98.25 127 ILE A N 1
ATOM 967 C CA . ILE A 1 127 ? -1.307 8.986 2.895 1.00 98.25 127 ILE A CA 1
ATOM 968 C C . ILE A 1 127 ? -1.900 8.574 4.238 1.00 98.25 127 ILE A C 1
ATOM 970 O O . ILE A 1 127 ? -2.300 7.425 4.379 1.00 98.25 127 ILE A O 1
ATOM 974 N N . ASN A 1 128 ? -1.941 9.469 5.223 1.00 96.12 128 ASN A N 1
ATOM 975 C CA . ASN A 1 128 ? -2.385 9.135 6.583 1.00 96.12 128 ASN A CA 1
ATOM 976 C C . ASN A 1 128 ? -3.845 9.501 6.862 1.00 96.12 128 ASN A C 1
ATOM 978 O O . ASN A 1 128 ? -4.452 8.953 7.782 1.00 96.12 128 ASN A O 1
ATOM 982 N N . SER A 1 129 ? -4.393 10.431 6.089 1.00 96.75 129 SER A N 1
ATOM 983 C CA . SER A 1 129 ? -5.783 10.855 6.143 1.00 96.75 129 SER A CA 1
ATOM 984 C C . SER A 1 129 ? -6.187 11.517 4.828 1.00 96.75 129 SER A C 1
ATOM 986 O O . SER A 1 129 ? -5.365 11.753 3.939 1.00 96.75 129 SER A O 1
ATOM 988 N N . ILE A 1 130 ? -7.481 11.798 4.708 1.00 97.06 130 ILE A N 1
ATOM 989 C CA . ILE A 1 130 ? -8.076 12.548 3.605 1.00 97.06 130 ILE A CA 1
ATOM 990 C C . ILE A 1 130 ? -8.778 13.759 4.228 1.00 97.06 130 ILE A C 1
ATOM 992 O O . ILE A 1 130 ? -9.461 13.618 5.246 1.00 97.06 130 ILE A O 1
ATOM 996 N N . THR A 1 131 ? -8.579 14.947 3.664 1.00 96.56 131 THR A N 1
ATOM 997 C CA . THR A 1 131 ? -9.242 16.175 4.120 1.00 96.56 131 THR A CA 1
ATOM 998 C C . THR A 1 131 ? -10.744 16.135 3.830 1.00 96.56 131 THR A C 1
ATOM 1000 O O . THR A 1 131 ? -11.222 15.337 3.025 1.00 96.56 131 THR A O 1
ATOM 1003 N N . GLU A 1 132 ? -11.507 17.060 4.418 1.00 93.31 132 GLU A N 1
ATOM 1004 C CA . GLU A 1 132 ? -12.932 17.232 4.086 1.00 93.31 132 GLU A CA 1
ATOM 1005 C C . GLU A 1 132 ? -13.165 17.548 2.600 1.00 93.31 132 GLU A C 1
ATOM 1007 O O . GLU A 1 132 ? -14.215 17.221 2.055 1.00 93.31 132 GLU A O 1
ATOM 1012 N N . SER A 1 133 ? -12.177 18.152 1.930 1.00 93.69 133 SER A N 1
ATOM 1013 C CA . SER A 1 133 ? -12.220 18.436 0.494 1.00 93.69 133 SER A CA 1
ATOM 1014 C C . SER A 1 133 ? -11.857 17.236 -0.387 1.00 93.69 133 SER A C 1
ATOM 1016 O O . SER A 1 133 ? -11.872 17.376 -1.604 1.00 93.69 133 SER A O 1
ATOM 1018 N N . GLY A 1 134 ? -11.520 16.081 0.197 1.00 94.00 134 GLY A N 1
ATOM 1019 C CA . GLY A 1 134 ? -11.130 14.877 -0.541 1.00 94.00 134 GLY A CA 1
ATOM 1020 C C . GLY A 1 134 ? -9.642 14.791 -0.898 1.00 94.00 134 GLY A C 1
ATOM 1021 O O . GLY A 1 134 ? -9.248 13.864 -1.600 1.00 94.00 134 GLY A O 1
ATOM 1022 N N . GLU A 1 135 ? -8.808 15.710 -0.407 1.00 96.12 135 GLU A N 1
ATOM 1023 C CA . GLU A 1 135 ? -7.374 15.742 -0.718 1.00 96.12 135 GLU A CA 1
ATOM 1024 C C . GLU A 1 135 ? -6.571 14.841 0.231 1.00 96.12 135 GLU A C 1
ATOM 1026 O O . GLU A 1 135 ? -6.876 14.775 1.425 1.00 96.12 135 GLU A O 1
ATOM 1031 N N . PRO A 1 136 ? -5.520 14.158 -0.249 1.00 97.44 136 PRO A N 1
ATOM 1032 C CA . PRO A 1 136 ? -4.716 13.282 0.587 1.00 97.44 136 PRO A CA 1
ATOM 1033 C C . PRO A 1 136 ? -3.756 14.107 1.452 1.00 97.44 136 PRO A C 1
ATOM 1035 O O . PRO A 1 136 ? -3.104 15.042 0.982 1.00 97.44 136 PRO A O 1
ATOM 1038 N N . VAL A 1 137 ? -3.607 13.722 2.717 1.00 97.94 137 VAL A N 1
ATOM 1039 C CA . VAL A 1 137 ? -2.579 14.277 3.603 1.00 97.94 137 VAL A CA 1
ATOM 1040 C C . VAL A 1 137 ? -1.413 13.300 3.657 1.00 97.94 137 VAL A C 1
ATOM 1042 O O . VAL A 1 137 ? -1.574 12.140 4.038 1.00 97.94 137 VAL A O 1
ATOM 1045 N N . ILE A 1 138 ? -0.228 13.760 3.257 1.00 97.81 138 ILE A N 1
ATOM 1046 C CA . ILE A 1 138 ? 0.992 12.951 3.320 1.00 97.81 138 ILE A CA 1
ATOM 1047 C C . ILE A 1 138 ? 1.630 13.149 4.697 1.00 97.81 138 ILE A C 1
ATOM 1049 O O . ILE A 1 138 ? 1.882 14.278 5.116 1.00 97.81 138 ILE A O 1
ATOM 1053 N N . GLY A 1 139 ? 1.896 12.050 5.401 1.00 97.31 139 GLY A N 1
ATOM 1054 C CA . GLY A 1 139 ? 2.595 12.029 6.685 1.00 97.31 139 GLY A CA 1
ATOM 1055 C C . GLY A 1 139 ? 3.858 11.163 6.662 1.00 97.31 139 GLY A C 1
ATOM 1056 O O . GLY A 1 139 ? 4.363 10.792 5.604 1.00 97.31 139 GLY A O 1
ATOM 1057 N N . LYS A 1 140 ? 4.395 10.842 7.846 1.00 97.12 140 LYS A N 1
ATOM 1058 C CA . LYS A 1 140 ? 5.536 9.922 7.991 1.00 97.12 140 LYS A CA 1
ATOM 1059 C C . LYS A 1 140 ? 5.263 8.571 7.302 1.00 97.12 140 LYS A C 1
ATOM 1061 O O . LYS A 1 140 ? 4.117 8.231 7.020 1.00 97.12 140 LYS A O 1
ATOM 1066 N N . LEU A 1 141 ? 6.305 7.788 7.022 1.00 96.81 141 LEU A N 1
ATOM 1067 C CA . LEU A 1 141 ? 6.096 6.465 6.419 1.00 96.81 141 LEU A CA 1
ATOM 1068 C C . LEU A 1 141 ? 5.332 5.554 7.391 1.00 96.81 141 LEU A C 1
ATOM 1070 O O . LEU A 1 141 ? 5.691 5.484 8.568 1.00 96.81 141 LEU A O 1
ATOM 1074 N N . SER A 1 142 ? 4.332 4.818 6.897 1.00 95.69 142 SER A N 1
ATOM 1075 C CA . SER A 1 142 ? 3.581 3.831 7.696 1.00 95.69 142 SER A CA 1
ATOM 1076 C C . SER A 1 142 ? 4.501 2.775 8.318 1.00 95.69 142 SER A C 1
ATOM 1078 O O . SER A 1 142 ? 4.308 2.363 9.457 1.00 95.69 142 SER A O 1
ATOM 1080 N N . THR A 1 143 ? 5.569 2.405 7.609 1.00 92.81 143 THR A N 1
ATOM 1081 C CA . THR A 1 143 ? 6.568 1.421 8.047 1.00 92.81 143 THR A CA 1
ATOM 1082 C C . THR A 1 143 ? 7.663 2.000 8.938 1.00 92.81 143 THR A C 1
ATOM 1084 O O . THR A 1 143 ? 8.509 1.251 9.426 1.00 92.81 143 THR A O 1
ATOM 1087 N N . ALA A 1 144 ? 7.684 3.318 9.172 1.00 94.12 144 ALA A N 1
ATOM 1088 C CA . ALA A 1 144 ? 8.840 3.987 9.759 1.00 94.12 144 ALA A CA 1
ATOM 1089 C C . ALA A 1 144 ? 9.248 3.436 11.126 1.00 94.12 144 ALA A C 1
ATOM 1091 O O . ALA A 1 144 ? 10.436 3.260 11.395 1.00 94.12 144 ALA A O 1
ATOM 1092 N N . ALA A 1 145 ? 8.264 3.175 11.986 1.00 92.88 145 ALA A N 1
ATOM 1093 C CA . ALA A 1 145 ? 8.501 2.644 13.319 1.00 92.88 145 ALA A CA 1
ATOM 1094 C C . ALA A 1 145 ? 8.962 1.181 13.265 1.00 92.88 145 ALA A C 1
ATOM 1096 O O . ALA A 1 145 ? 9.975 0.843 13.877 1.00 92.88 145 ALA A O 1
ATOM 1097 N N . ALA A 1 146 ? 8.266 0.342 12.488 1.00 89.56 146 ALA A N 1
ATOM 1098 C CA . ALA A 1 146 ? 8.570 -1.083 12.338 1.00 89.56 146 ALA A CA 1
ATOM 1099 C C . ALA A 1 146 ? 9.974 -1.328 11.760 1.00 89.56 146 ALA A C 1
ATOM 1101 O O . ALA A 1 146 ? 10.677 -2.249 12.170 1.00 89.56 146 ALA A O 1
ATOM 1102 N N . GLU A 1 147 ? 10.411 -0.455 10.854 1.00 89.19 147 GLU A N 1
ATOM 1103 C CA . GLU A 1 147 ? 11.735 -0.506 10.237 1.00 89.19 147 GLU A CA 1
ATOM 1104 C C . GLU A 1 147 ? 12.797 0.293 11.020 1.00 89.19 147 GLU A C 1
ATOM 1106 O O . GLU A 1 147 ? 13.972 0.291 10.656 1.00 89.19 147 GLU A O 1
ATOM 1111 N N . GLY A 1 148 ? 12.429 0.984 12.105 1.00 90.38 148 GLY A N 1
ATOM 1112 C CA . GLY A 1 148 ? 13.367 1.751 12.931 1.00 90.38 148 GLY A CA 1
ATOM 1113 C C . GLY A 1 148 ? 14.019 2.934 12.199 1.00 90.38 148 GLY A C 1
ATOM 1114 O O . GLY A 1 148 ? 15.209 3.223 12.405 1.00 90.38 148 GLY A O 1
ATOM 1115 N N . LEU A 1 149 ? 13.274 3.615 11.319 1.00 92.25 149 LEU A N 1
ATOM 1116 C CA . LEU A 1 149 ? 13.751 4.796 10.597 1.00 92.25 149 LEU A CA 1
ATOM 1117 C C . LEU A 1 149 ? 13.926 5.998 11.531 1.00 92.25 149 LEU A C 1
ATOM 1119 O O . LEU A 1 149 ? 13.077 6.314 12.361 1.00 92.25 149 LEU A O 1
ATOM 1123 N N . ILE A 1 150 ? 15.047 6.703 11.353 1.00 91.31 150 ILE A N 1
ATOM 1124 C CA . ILE A 1 150 ? 15.346 7.963 12.043 1.00 91.31 150 ILE A CA 1
ATOM 1125 C C . ILE A 1 150 ? 16.017 8.903 11.026 1.00 91.31 150 ILE A C 1
ATOM 1127 O O . ILE A 1 150 ? 17.165 8.630 10.646 1.00 91.31 150 ILE A O 1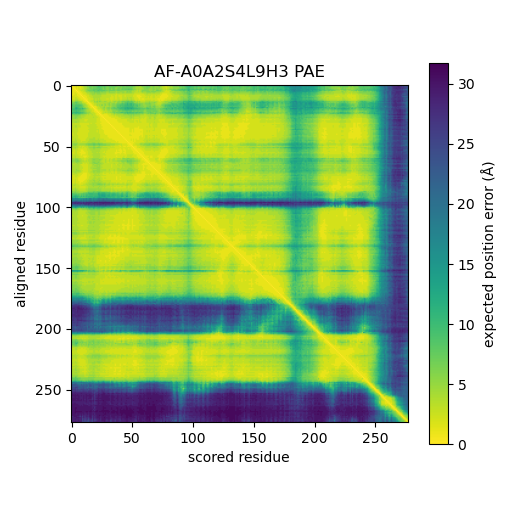
ATOM 1131 N N . PRO A 1 151 ? 15.348 9.991 10.591 1.00 92.62 151 PRO A N 1
ATOM 1132 C CA . PRO A 1 151 ? 13.960 10.357 10.916 1.00 92.62 151 PRO A CA 1
ATOM 1133 C C . PRO A 1 151 ? 12.934 9.412 10.258 1.00 92.62 151 PRO A C 1
ATOM 1135 O O . PRO A 1 151 ? 13.274 8.685 9.329 1.00 92.62 151 PRO A O 1
ATOM 1138 N N . GLN A 1 152 ? 11.684 9.435 10.732 1.00 93.75 152 GLN A N 1
ATOM 1139 C CA . GLN A 1 152 ? 10.573 8.605 10.225 1.00 93.75 152 GLN A CA 1
ATOM 1140 C C . GLN A 1 152 ? 9.924 9.150 8.928 1.00 93.75 152 GLN A C 1
ATOM 1142 O O . GLN A 1 152 ? 8.990 8.556 8.391 1.00 93.75 152 GLN A O 1
ATOM 1147 N N . GLY A 1 153 ? 10.419 10.283 8.424 1.00 90.88 153 GLY A N 1
ATOM 1148 C CA . GLY A 1 153 ? 9.777 11.107 7.398 1.00 90.88 153 GLY A CA 1
ATOM 1149 C C . GLY A 1 153 ? 8.987 12.271 8.017 1.00 90.88 153 GLY A C 1
ATOM 1150 O O . GLY A 1 153 ? 8.966 12.427 9.238 1.00 90.88 153 GLY A O 1
ATOM 1151 N N . LEU A 1 154 ? 8.331 13.127 7.234 1.00 94.38 154 LEU A N 1
ATOM 1152 C CA . LEU A 1 154 ? 8.333 13.213 5.763 1.00 94.38 154 LEU A CA 1
ATOM 1153 C C . LEU A 1 154 ? 9.729 13.520 5.205 1.00 94.38 154 LEU A C 1
ATOM 1155 O O . LEU A 1 154 ? 10.517 14.198 5.864 1.00 94.38 154 LEU A O 1
ATOM 1159 N N . PHE A 1 155 ? 10.028 13.053 3.993 1.00 94.81 155 PHE A N 1
ATOM 1160 C CA . PHE A 1 155 ? 11.288 13.384 3.317 1.00 94.81 155 PHE A CA 1
ATOM 1161 C C . PHE A 1 155 ? 11.035 14.293 2.117 1.00 94.81 155 PHE A C 1
ATOM 1163 O O . PHE A 1 155 ? 10.088 14.082 1.361 1.00 94.81 155 PHE A O 1
ATOM 1170 N N . SER A 1 156 ? 11.901 15.285 1.923 1.00 92.75 156 SER A N 1
ATOM 1171 C CA . SER A 1 156 ? 11.807 16.211 0.786 1.00 92.75 156 SER A CA 1
ATOM 1172 C C . SER A 1 156 ? 12.628 15.721 -0.408 1.00 92.75 156 SER A C 1
ATOM 1174 O O . SER A 1 156 ? 12.375 16.105 -1.550 1.00 92.75 156 SER A O 1
ATOM 1176 N N . THR A 1 157 ? 13.626 14.866 -0.160 1.00 90.56 157 THR A N 1
ATOM 1177 C CA . THR A 1 157 ? 14.512 14.336 -1.204 1.00 90.56 157 THR A CA 1
ATOM 1178 C C . THR A 1 157 ? 14.637 12.815 -1.159 1.00 90.56 157 THR A C 1
ATOM 1180 O O . THR A 1 157 ? 14.658 12.207 -0.087 1.00 90.56 157 THR A O 1
ATOM 1183 N N . ALA A 1 158 ? 14.824 12.194 -2.329 1.00 89.00 158 ALA A N 1
ATOM 1184 C CA . ALA A 1 158 ? 15.185 10.778 -2.431 1.00 89.00 158 ALA A CA 1
ATOM 1185 C C . ALA A 1 158 ? 16.450 10.445 -1.616 1.00 89.00 158 ALA A C 1
ATOM 1187 O O . ALA A 1 158 ? 16.525 9.400 -0.975 1.00 89.00 158 ALA A O 1
ATOM 1188 N N . THR A 1 159 ? 17.426 11.358 -1.585 1.00 86.94 159 THR A N 1
ATOM 1189 C CA . THR A 1 159 ? 18.652 11.215 -0.790 1.00 86.94 159 THR A CA 1
ATOM 1190 C C . THR A 1 159 ? 18.355 11.073 0.702 1.00 86.94 159 THR A C 1
ATOM 1192 O O . THR A 1 159 ? 18.878 10.160 1.337 1.00 86.94 159 THR A O 1
ATOM 1195 N N . GLU A 1 160 ? 17.512 11.938 1.273 1.00 90.38 160 GLU A N 1
ATOM 1196 C CA . GLU A 1 160 ? 17.126 11.856 2.690 1.00 90.38 160 GLU A CA 1
ATOM 1197 C C . GLU A 1 160 ? 16.427 10.529 3.006 1.00 90.38 160 GLU A C 1
ATOM 1199 O O . GLU A 1 160 ? 16.794 9.856 3.973 1.00 90.38 160 GLU A O 1
ATOM 1204 N N . TYR A 1 161 ? 15.482 10.131 2.151 1.00 91.38 161 TYR A N 1
ATOM 1205 C CA . TYR A 1 161 ? 14.757 8.866 2.257 1.00 91.38 161 TYR A CA 1
ATOM 1206 C C . TYR A 1 161 ? 15.705 7.661 2.270 1.00 91.38 161 TYR A C 1
ATOM 1208 O O . TYR A 1 161 ? 15.697 6.852 3.202 1.00 91.38 161 TYR A O 1
ATOM 1216 N N . PHE A 1 162 ? 16.589 7.563 1.276 1.00 88.19 162 PHE A N 1
ATOM 1217 C CA . PHE A 1 162 ? 17.498 6.430 1.178 1.00 88.19 162 PHE A CA 1
ATOM 1218 C C . PHE A 1 162 ? 18.582 6.428 2.262 1.00 88.19 162 PHE A C 1
ATOM 1220 O O . PHE A 1 162 ? 18.986 5.354 2.712 1.00 88.19 162 PHE A O 1
ATOM 1227 N N . ILE A 1 163 ? 19.037 7.597 2.729 1.00 87.12 163 ILE A N 1
ATOM 1228 C CA . ILE A 1 163 ? 19.932 7.684 3.892 1.00 87.12 163 ILE A CA 1
ATOM 1229 C C . ILE A 1 163 ? 19.234 7.129 5.136 1.00 87.12 163 ILE A C 1
ATOM 1231 O O . ILE A 1 163 ? 19.858 6.381 5.895 1.00 87.12 163 ILE A O 1
ATOM 1235 N N . ALA A 1 164 ? 17.962 7.470 5.359 1.00 90.94 164 ALA A N 1
ATOM 1236 C CA . ALA A 1 164 ? 17.207 6.985 6.510 1.00 90.94 164 ALA A CA 1
ATOM 1237 C C . ALA A 1 164 ? 17.021 5.459 6.466 1.00 90.94 164 ALA A C 1
ATOM 1239 O O . ALA A 1 164 ? 17.341 4.789 7.453 1.00 90.94 164 ALA A O 1
ATOM 1240 N N . ILE A 1 165 ? 16.623 4.903 5.313 1.00 89.06 165 ILE A N 1
ATOM 1241 C CA . ILE A 1 165 ? 16.509 3.448 5.099 1.00 89.06 165 ILE A CA 1
ATOM 1242 C C . ILE A 1 165 ? 17.860 2.753 5.268 1.00 89.06 165 ILE A C 1
ATOM 1244 O O . ILE A 1 165 ? 17.965 1.756 5.981 1.00 89.06 165 ILE A O 1
ATOM 1248 N N . GLY A 1 166 ? 18.917 3.280 4.646 1.00 84.88 166 GLY A N 1
ATOM 1249 C CA . GLY A 1 166 ? 20.254 2.697 4.718 1.00 84.88 166 GLY A CA 1
ATOM 1250 C C . GLY A 1 166 ? 20.792 2.656 6.149 1.00 84.88 166 GLY A C 1
ATOM 1251 O O . GLY A 1 166 ? 21.332 1.639 6.582 1.00 84.88 166 GLY A O 1
ATOM 1252 N N . ARG A 1 167 ? 20.596 3.735 6.917 1.00 87.19 167 ARG A N 1
ATOM 1253 C CA . ARG A 1 167 ? 20.977 3.792 8.338 1.00 87.19 167 ARG A CA 1
ATOM 1254 C C . ARG A 1 167 ? 20.171 2.818 9.189 1.00 87.19 167 ARG A C 1
ATOM 1256 O O . ARG A 1 167 ? 20.751 2.182 10.065 1.00 87.19 167 ARG A O 1
ATOM 1263 N N . ALA A 1 168 ? 18.868 2.701 8.946 1.00 87.50 168 ALA A N 1
ATOM 1264 C CA . ALA A 1 168 ? 18.013 1.753 9.651 1.00 87.50 168 ALA A CA 1
ATOM 1265 C C . ALA A 1 168 ? 18.447 0.300 9.390 1.00 87.50 168 ALA A C 1
ATOM 1267 O O . ALA A 1 168 ? 18.723 -0.439 10.337 1.00 87.50 168 ALA A O 1
ATOM 1268 N N . ALA A 1 169 ? 18.652 -0.062 8.120 1.00 83.88 169 ALA A N 1
ATOM 1269 C CA . ALA A 1 169 ? 19.157 -1.375 7.725 1.00 83.88 169 ALA A CA 1
ATOM 1270 C C . ALA A 1 169 ? 20.541 -1.674 8.329 1.00 83.88 169 ALA A C 1
ATOM 1272 O O . ALA A 1 169 ? 20.779 -2.774 8.823 1.00 83.88 169 ALA A O 1
ATOM 1273 N N . PHE A 1 170 ? 21.444 -0.686 8.348 1.00 82.12 170 PHE A N 1
ATOM 1274 C CA . PHE A 1 170 ? 22.760 -0.827 8.972 1.00 82.12 170 PHE A CA 1
ATOM 1275 C C . PHE A 1 170 ? 22.665 -1.085 10.481 1.00 82.12 170 PHE A C 1
ATOM 1277 O O . PHE A 1 170 ? 23.336 -1.984 10.986 1.00 82.12 170 PHE A O 1
ATOM 1284 N N . ARG A 1 171 ? 21.812 -0.342 11.202 1.00 84.44 171 ARG A N 1
ATOM 1285 C CA . ARG A 1 171 ? 21.573 -0.572 12.637 1.00 84.44 171 ARG A CA 1
ATOM 1286 C C . ARG A 1 171 ? 21.032 -1.978 12.896 1.00 84.44 171 ARG A C 1
ATOM 1288 O O . ARG A 1 171 ? 21.556 -2.660 13.769 1.00 84.44 171 ARG A O 1
ATOM 1295 N N . LYS A 1 172 ? 20.044 -2.421 12.111 1.00 80.44 172 LYS A N 1
ATOM 1296 C CA . LYS A 1 172 ? 19.445 -3.761 12.227 1.00 80.44 172 LYS A CA 1
ATOM 1297 C C . LYS A 1 172 ? 20.476 -4.867 11.993 1.00 80.44 172 LYS A C 1
ATOM 1299 O O . LYS A 1 172 ? 20.554 -5.804 12.777 1.00 80.44 172 LYS A O 1
ATOM 1304 N N . ALA A 1 173 ? 21.314 -4.727 10.967 1.00 78.31 173 ALA A N 1
ATOM 1305 C CA . ALA A 1 173 ? 22.382 -5.685 10.693 1.00 78.31 173 ALA A CA 1
ATOM 1306 C C . ALA A 1 173 ? 23.424 -5.742 11.819 1.00 78.31 173 ALA A C 1
ATOM 1308 O O . ALA A 1 173 ? 23.846 -6.828 12.199 1.00 78.31 173 ALA A O 1
ATOM 1309 N N . LYS A 1 174 ? 23.803 -4.590 12.387 1.00 77.88 174 LYS A N 1
ATOM 1310 C CA . LYS A 1 174 ? 24.759 -4.538 13.499 1.00 77.88 174 LYS A CA 1
ATOM 1311 C C . LYS A 1 174 ? 24.236 -5.265 14.745 1.00 77.88 174 LYS A C 1
ATOM 1313 O O . LYS A 1 174 ? 24.995 -6.002 15.360 1.00 77.88 174 LYS A O 1
ATOM 1318 N N . LEU A 1 175 ? 22.955 -5.091 15.079 1.00 74.69 175 LEU A N 1
ATOM 1319 C CA . LEU A 1 175 ? 22.319 -5.805 16.195 1.00 74.69 175 LEU A CA 1
ATOM 1320 C C . LEU A 1 175 ? 22.339 -7.326 15.976 1.00 74.69 175 LEU A C 1
ATOM 1322 O O . LEU A 1 175 ? 22.702 -8.073 16.877 1.00 74.69 175 LEU A O 1
ATOM 1326 N N . LEU A 1 176 ? 22.030 -7.781 14.757 1.00 71.69 176 LEU A N 1
ATOM 1327 C CA . LEU A 1 176 ? 22.063 -9.206 14.412 1.00 71.69 176 LEU A CA 1
ATOM 1328 C C . LEU A 1 176 ? 23.482 -9.800 14.456 1.00 71.69 176 LEU A C 1
ATOM 1330 O O . LEU A 1 176 ? 23.645 -10.947 14.865 1.00 71.69 176 LEU A O 1
ATOM 1334 N N . ASP A 1 177 ? 24.502 -9.042 14.045 1.00 71.50 177 ASP A N 1
ATOM 1335 C CA . ASP A 1 177 ? 25.909 -9.465 14.118 1.00 71.50 177 ASP A CA 1
ATOM 1336 C C . ASP A 1 177 ? 26.388 -9.596 15.575 1.00 71.50 177 ASP A C 1
ATOM 1338 O O . ASP A 1 177 ? 27.069 -10.569 15.913 1.00 71.50 177 ASP A O 1
ATOM 1342 N N . GLU A 1 178 ? 25.991 -8.660 16.446 1.00 66.69 178 GLU A N 1
ATOM 1343 C CA . GLU A 1 178 ? 26.264 -8.703 17.891 1.00 66.69 178 GLU A CA 1
ATOM 1344 C C . GLU A 1 178 ? 25.590 -9.914 18.563 1.00 66.69 178 GLU A C 1
ATOM 1346 O O . GLU A 1 178 ? 26.217 -10.585 19.381 1.00 66.69 178 GLU A O 1
ATOM 1351 N N . GLU A 1 179 ? 24.357 -10.258 18.176 1.00 64.62 179 GLU A N 1
ATOM 1352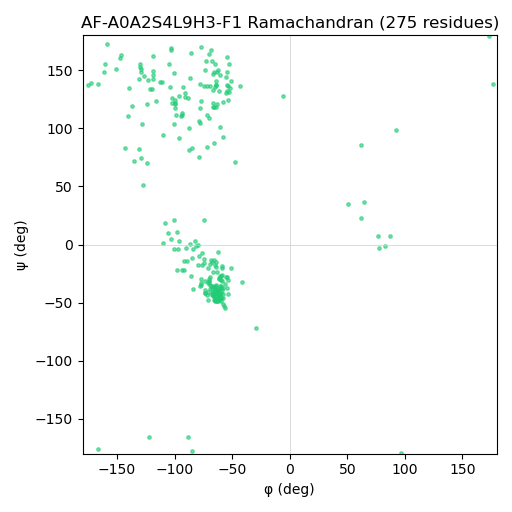 C CA . GLU A 1 179 ? 23.657 -11.453 18.674 1.00 64.62 179 GLU A CA 1
ATOM 1353 C C . GLU A 1 179 ? 24.246 -12.770 18.140 1.00 64.62 179 GLU A C 1
ATOM 1355 O O . GLU A 1 179 ? 24.233 -13.788 18.836 1.00 64.62 179 GLU A O 1
ATOM 1360 N N . ARG A 1 180 ? 24.768 -12.775 16.905 1.00 63.84 180 ARG A N 1
ATOM 1361 C CA . ARG A 1 180 ? 25.244 -13.993 16.223 1.00 63.84 180 ARG A CA 1
ATOM 1362 C C . ARG A 1 180 ? 26.752 -14.233 16.320 1.00 63.84 180 ARG A C 1
ATOM 1364 O O . ARG A 1 180 ? 27.202 -15.274 15.838 1.00 63.84 180 ARG A O 1
ATOM 1371 N N . ASN A 1 181 ? 27.535 -13.332 16.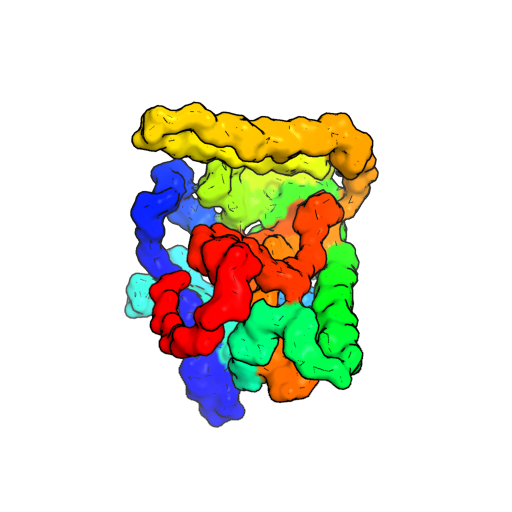926 1.00 59.81 181 ASN A N 1
ATOM 1372 C CA . ASN A 1 181 ? 29.009 -13.392 16.964 1.00 59.81 181 ASN A CA 1
ATOM 1373 C C . ASN A 1 181 ? 29.643 -13.608 15.568 1.00 59.81 181 ASN A C 1
ATOM 1375 O O . ASN A 1 181 ? 30.655 -14.300 15.425 1.00 59.81 181 ASN A O 1
ATOM 1379 N N . GLN A 1 182 ? 29.040 -13.047 14.517 1.00 56.00 182 GLN A N 1
ATOM 1380 C CA . GLN A 1 182 ? 29.514 -13.158 13.134 1.00 56.00 182 GLN A CA 1
ATOM 1381 C C . GLN A 1 182 ? 29.751 -11.766 12.547 1.00 56.00 182 GLN A C 1
ATOM 1383 O O . GLN A 1 182 ? 28.988 -10.842 12.793 1.00 56.00 182 GLN A O 1
ATOM 1388 N N . ASN A 1 183 ? 30.812 -11.618 11.748 1.00 51.28 183 ASN A N 1
ATOM 1389 C CA . ASN A 1 183 ? 31.090 -10.398 10.986 1.00 51.28 183 ASN A CA 1
ATOM 1390 C C . ASN A 1 183 ? 30.356 -10.472 9.632 1.00 51.28 183 ASN A C 1
ATOM 1392 O O . ASN A 1 183 ? 30.960 -10.813 8.613 1.00 51.28 183 ASN A O 1
ATOM 1396 N N . SER A 1 184 ? 29.059 -10.159 9.602 1.00 51.75 184 SER A N 1
ATOM 1397 C CA . SER A 1 184 ? 28.222 -10.196 8.385 1.00 51.75 184 SER A CA 1
ATOM 1398 C C . SER A 1 184 ? 28.004 -8.806 7.769 1.00 51.75 184 SER A C 1
ATOM 1400 O O . SER A 1 184 ? 27.093 -8.596 6.967 1.00 51.75 184 SER A O 1
ATOM 1402 N N . SER A 1 185 ? 28.875 -7.843 8.082 1.00 49.50 185 SER A N 1
ATOM 1403 C CA . SER A 1 185 ? 28.766 -6.428 7.686 1.00 49.50 185 SER A CA 1
ATOM 1404 C C . SER A 1 185 ? 28.800 -6.141 6.171 1.00 49.50 185 SER A C 1
ATOM 1406 O O . SER A 1 185 ? 28.558 -5.008 5.749 1.00 49.50 185 SER A O 1
ATOM 1408 N N . HIS A 1 186 ? 29.044 -7.144 5.323 1.00 47.06 186 HIS A N 1
ATOM 1409 C CA . HIS A 1 186 ? 29.206 -6.966 3.877 1.00 47.06 186 HIS A CA 1
ATOM 1410 C C . HIS A 1 186 ? 27.911 -6.597 3.128 1.00 47.06 186 HIS A C 1
ATOM 1412 O O . HIS A 1 186 ? 27.975 -5.848 2.151 1.00 47.06 186 HIS A O 1
ATOM 1418 N N . PHE A 1 187 ? 26.732 -7.057 3.569 1.00 44.50 187 PHE A N 1
ATOM 1419 C CA . PHE A 1 187 ? 25.481 -6.822 2.824 1.00 44.50 187 PHE A CA 1
ATOM 1420 C C . PHE A 1 187 ? 24.938 -5.393 3.000 1.00 44.50 187 PHE A C 1
ATOM 1422 O O . PHE A 1 187 ? 24.438 -4.793 2.047 1.00 44.50 187 PHE A O 1
ATOM 1429 N N . SER A 1 188 ? 25.112 -4.795 4.181 1.00 46.78 188 SER A N 1
ATOM 1430 C CA . SER A 1 188 ? 24.559 -3.471 4.516 1.00 46.78 188 SER A CA 1
ATOM 1431 C C . SER A 1 188 ? 25.336 -2.305 3.893 1.00 46.78 188 SER A C 1
ATOM 1433 O O . SER A 1 188 ? 24.751 -1.271 3.570 1.00 46.78 188 SER A O 1
ATOM 1435 N N . ILE A 1 189 ? 26.644 -2.473 3.670 1.00 47.16 189 ILE A N 1
ATOM 1436 C CA . ILE A 1 189 ? 27.513 -1.440 3.076 1.00 47.16 189 ILE A CA 1
ATOM 1437 C C . ILE A 1 189 ? 27.186 -1.230 1.585 1.00 47.16 189 ILE A C 1
ATOM 1439 O O . ILE A 1 189 ? 27.286 -0.110 1.081 1.00 47.16 189 ILE A O 1
ATOM 1443 N N . SER A 1 190 ? 26.712 -2.273 0.890 1.00 45.03 190 SER A N 1
ATOM 1444 C CA . SER A 1 190 ? 26.352 -2.203 -0.535 1.00 45.03 190 SER A CA 1
ATOM 1445 C C . SER A 1 190 ? 25.186 -1.240 -0.817 1.00 45.03 190 SER A C 1
ATOM 1447 O O . SER A 1 190 ? 25.240 -0.469 -1.778 1.00 45.03 190 SER A O 1
ATOM 1449 N N . ARG A 1 191 ? 24.176 -1.198 0.069 1.00 45.69 191 ARG A N 1
ATOM 1450 C CA . ARG A 1 191 ? 23.022 -0.287 -0.046 1.00 45.69 191 ARG A CA 1
ATOM 1451 C C . ARG A 1 191 ? 23.399 1.178 0.176 1.00 45.69 191 ARG A C 1
ATOM 1453 O O . ARG A 1 191 ? 22.846 2.035 -0.502 1.00 45.69 191 ARG A O 1
ATOM 1460 N N . LEU A 1 192 ? 24.353 1.478 1.065 1.00 50.22 192 LEU A N 1
ATOM 1461 C CA . LEU A 1 192 ? 24.851 2.851 1.247 1.00 50.22 192 LEU A CA 1
ATOM 1462 C C . LEU A 1 192 ? 25.741 3.306 0.082 1.00 50.22 192 LEU A C 1
ATOM 1464 O O . LEU A 1 192 ? 25.649 4.458 -0.339 1.00 50.22 192 LEU A O 1
ATOM 1468 N N . GLY A 1 193 ? 26.585 2.416 -0.455 1.00 49.25 193 GLY A N 1
ATOM 1469 C CA . GLY A 1 193 ? 27.463 2.724 -1.589 1.00 49.25 193 GLY A CA 1
ATOM 1470 C C . GLY A 1 193 ? 26.689 3.130 -2.848 1.00 49.25 193 GLY A C 1
ATOM 1471 O O . GLY A 1 193 ? 27.079 4.083 -3.528 1.00 49.25 193 GLY A O 1
ATOM 1472 N N . ALA A 1 194 ? 25.542 2.490 -3.105 1.00 50.88 194 ALA A N 1
ATOM 1473 C CA . ALA A 1 194 ? 24.658 2.818 -4.225 1.00 50.88 194 ALA A CA 1
ATOM 1474 C C . ALA A 1 194 ? 24.160 4.279 -4.200 1.00 50.88 194 ALA A C 1
ATOM 1476 O O . ALA A 1 194 ? 24.037 4.894 -5.260 1.00 50.88 194 ALA A O 1
ATOM 1477 N N . LEU A 1 195 ? 23.988 4.877 -3.011 1.00 53.75 195 LEU A N 1
ATOM 1478 C CA . LEU A 1 195 ? 23.511 6.261 -2.827 1.00 53.75 195 LEU A CA 1
ATOM 1479 C C . LEU A 1 195 ? 24.494 7.325 -3.318 1.00 53.75 195 LEU A C 1
ATOM 1481 O O . LEU A 1 195 ? 24.130 8.486 -3.481 1.00 53.75 195 LEU A O 1
ATOM 1485 N N . THR A 1 196 ? 25.751 6.944 -3.554 1.00 51.97 196 THR A N 1
ATOM 1486 C CA . THR A 1 196 ? 26.777 7.861 -4.070 1.00 51.97 196 THR A CA 1
ATOM 1487 C C . THR A 1 196 ? 26.761 7.977 -5.596 1.00 51.97 196 THR A C 1
ATOM 1489 O O . THR A 1 196 ? 27.378 8.896 -6.148 1.00 51.97 196 THR A O 1
ATOM 1492 N N . THR A 1 197 ? 26.028 7.093 -6.282 1.00 57.25 197 THR A N 1
ATOM 1493 C CA . THR A 1 197 ? 25.909 7.095 -7.743 1.00 57.25 197 THR A CA 1
ATOM 1494 C C . THR A 1 197 ? 25.018 8.245 -8.229 1.00 57.25 197 THR A C 1
ATOM 1496 O O . THR A 1 197 ? 24.097 8.684 -7.540 1.00 57.25 197 THR A O 1
ATOM 1499 N N . GLY A 1 198 ? 25.279 8.756 -9.438 1.00 56.78 198 GLY A N 1
ATOM 1500 C CA . GLY A 1 198 ? 24.497 9.851 -10.032 1.00 56.78 198 GLY A CA 1
ATOM 1501 C C . GLY A 1 198 ? 23.000 9.545 -10.189 1.00 56.78 198 GLY A C 1
ATOM 1502 O O . GLY A 1 198 ? 22.200 10.474 -10.234 1.00 56.78 198 GLY A O 1
ATOM 1503 N N . LEU A 1 199 ? 22.621 8.260 -10.182 1.00 56.50 199 LEU A N 1
ATOM 1504 C CA . LEU A 1 199 ? 21.241 7.776 -10.294 1.00 56.50 199 LEU A CA 1
ATOM 1505 C C . LEU A 1 199 ? 20.332 8.252 -9.143 1.00 56.50 199 LEU A C 1
ATOM 1507 O O . LEU A 1 199 ? 19.132 8.437 -9.336 1.00 56.50 199 LEU A O 1
ATOM 1511 N N . PHE A 1 200 ? 20.902 8.492 -7.959 1.00 59.06 200 PHE A N 1
ATOM 1512 C CA . PHE A 1 200 ? 20.168 8.958 -6.773 1.00 59.06 200 PHE A CA 1
ATOM 1513 C C . PHE A 1 200 ? 20.313 10.465 -6.524 1.00 59.06 200 PHE A C 1
ATOM 1515 O O . PHE A 1 200 ? 19.684 10.998 -5.615 1.00 59.06 200 PHE A O 1
ATOM 1522 N N . LYS A 1 201 ? 21.130 11.164 -7.327 1.00 57.62 201 LYS A N 1
ATOM 1523 C CA . LYS A 1 201 ? 21.369 12.612 -7.197 1.00 57.62 201 LYS A CA 1
ATOM 1524 C C . LYS A 1 201 ? 20.423 13.468 -8.036 1.00 57.62 201 LYS A C 1
ATOM 1526 O O . LYS A 1 201 ? 20.382 14.678 -7.829 1.00 57.62 201 LYS A O 1
ATOM 1531 N N . ALA A 1 202 ? 19.696 12.878 -8.986 1.00 62.69 202 ALA A N 1
ATOM 1532 C CA . ALA A 1 202 ? 18.711 13.612 -9.770 1.00 62.69 202 ALA A CA 1
ATOM 1533 C C . ALA A 1 202 ? 17.594 14.116 -8.842 1.00 62.69 202 ALA A C 1
ATOM 1535 O O . ALA A 1 202 ? 16.911 13.323 -8.194 1.00 62.69 202 ALA A O 1
ATOM 1536 N N . SER A 1 203 ? 17.426 15.438 -8.758 1.00 64.75 203 SER A N 1
ATOM 1537 C CA . SER A 1 203 ? 16.334 16.039 -7.997 1.00 64.75 203 SER A CA 1
ATOM 1538 C C . SER A 1 203 ? 15.011 15.703 -8.674 1.00 64.75 203 SER A C 1
ATOM 1540 O O . SER A 1 203 ? 14.781 16.088 -9.822 1.00 64.75 203 SER A O 1
ATOM 1542 N N . GLN A 1 204 ? 14.145 14.999 -7.960 1.00 77.00 204 GLN A N 1
ATOM 1543 C CA . GLN A 1 204 ? 12.795 14.700 -8.404 1.00 77.00 204 GLN A CA 1
ATOM 1544 C C . GLN A 1 204 ? 11.840 15.737 -7.803 1.00 77.00 204 GLN A C 1
ATOM 1546 O O . GLN A 1 204 ? 11.878 15.981 -6.601 1.00 77.00 204 GLN A O 1
ATOM 1551 N N . ALA A 1 205 ? 11.019 16.377 -8.642 1.00 83.25 205 ALA A N 1
ATOM 1552 C CA . ALA A 1 205 ? 10.068 17.399 -8.190 1.00 83.25 205 ALA A CA 1
ATOM 1553 C C . ALA A 1 205 ? 8.828 16.795 -7.508 1.00 83.25 205 ALA A C 1
ATOM 1555 O O . ALA A 1 205 ? 8.282 17.391 -6.583 1.00 83.25 205 ALA A O 1
ATOM 1556 N N . TYR A 1 206 ? 8.406 15.612 -7.962 1.00 93.12 206 TYR A N 1
ATOM 1557 C CA . TYR A 1 206 ? 7.233 14.903 -7.460 1.00 93.12 206 TYR A CA 1
ATOM 1558 C C . TYR A 1 206 ? 7.505 13.409 -7.363 1.00 93.12 206 TYR A C 1
ATOM 1560 O O . TYR A 1 206 ? 8.022 12.825 -8.312 1.00 93.12 206 TYR A O 1
ATOM 1568 N N . TYR A 1 207 ? 7.111 12.798 -6.256 1.00 94.69 207 TYR A N 1
ATOM 1569 C CA . TYR A 1 207 ? 7.234 11.387 -5.927 1.00 94.69 207 TYR A CA 1
ATOM 1570 C C . TYR A 1 207 ? 5.900 10.681 -6.185 1.00 94.69 207 TYR A C 1
ATOM 1572 O O . TYR A 1 207 ? 4.911 11.051 -5.546 1.00 94.69 207 TYR A O 1
ATOM 1580 N N . PRO A 1 208 ? 5.834 9.713 -7.115 1.00 95.44 208 PRO A N 1
ATOM 1581 C CA . PRO A 1 208 ? 4.610 8.964 -7.373 1.00 95.44 208 PRO A CA 1
ATOM 1582 C C . PRO A 1 208 ? 4.184 8.158 -6.145 1.00 95.44 208 PRO A C 1
ATOM 1584 O O . PRO A 1 208 ? 5.027 7.664 -5.389 1.00 95.44 208 PRO A O 1
ATOM 1587 N N . LEU A 1 209 ? 2.875 7.976 -5.984 1.00 96.38 209 LEU A N 1
ATOM 1588 C CA . LEU A 1 209 ? 2.318 6.963 -5.109 1.00 96.38 209 LEU A CA 1
ATOM 1589 C C . LEU A 1 209 ? 2.747 5.603 -5.646 1.00 96.38 209 LEU A C 1
ATOM 1591 O O . LEU A 1 209 ? 2.460 5.240 -6.786 1.00 96.38 209 LEU A O 1
ATOM 1595 N N . ASN A 1 210 ? 3.444 4.856 -4.807 1.00 91.50 210 ASN A N 1
ATOM 1596 C CA . ASN A 1 210 ? 3.859 3.507 -5.101 1.00 91.50 210 ASN A CA 1
ATOM 1597 C C . ASN A 1 210 ? 3.238 2.545 -4.094 1.00 91.50 210 ASN A C 1
ATOM 1599 O O . ASN A 1 210 ? 3.095 2.832 -2.900 1.00 91.50 210 ASN A O 1
ATOM 1603 N N . ARG A 1 211 ? 2.932 1.357 -4.597 1.00 88.19 211 ARG A N 1
ATOM 1604 C CA . ARG A 1 211 ? 2.581 0.214 -3.786 1.00 88.19 211 ARG A CA 1
ATOM 1605 C C . ARG A 1 211 ? 3.799 -0.692 -3.673 1.00 88.19 211 ARG A C 1
ATOM 1607 O O . ARG A 1 211 ? 4.154 -1.407 -4.603 1.00 88.19 211 ARG A O 1
ATOM 1614 N N . MET A 1 212 ? 4.433 -0.637 -2.508 1.00 84.69 212 MET A N 1
ATOM 1615 C CA . MET A 1 212 ? 5.760 -1.214 -2.286 1.00 84.69 212 MET A CA 1
ATOM 1616 C C . MET A 1 212 ? 5.801 -2.744 -2.295 1.00 84.69 212 MET A C 1
ATOM 1618 O O . MET A 1 212 ? 6.884 -3.296 -2.441 1.00 84.69 212 MET A O 1
ATOM 1622 N N . ASP A 1 213 ? 4.652 -3.406 -2.148 1.00 84.69 213 ASP A N 1
ATOM 1623 C CA . ASP A 1 213 ? 4.516 -4.866 -2.218 1.00 84.69 213 ASP A CA 1
ATOM 1624 C C . ASP A 1 213 ? 3.418 -5.270 -3.212 1.00 84.69 213 ASP A C 1
ATOM 1626 O O . ASP A 1 213 ? 2.451 -5.983 -2.925 1.00 84.69 213 ASP A O 1
ATOM 1630 N N . LEU A 1 214 ? 3.509 -4.723 -4.421 1.00 84.81 214 LEU A N 1
ATOM 1631 C CA . LEU A 1 214 ? 2.734 -5.221 -5.546 1.00 84.81 214 LEU A CA 1
ATOM 1632 C C . LEU A 1 214 ? 3.429 -6.488 -6.058 1.00 84.81 214 LEU A C 1
ATOM 1634 O O . LEU A 1 214 ? 4.156 -6.415 -7.029 1.00 84.81 214 LEU A O 1
ATOM 1638 N N . GLY A 1 215 ? 3.295 -7.613 -5.356 1.00 84.88 215 GLY A N 1
ATOM 1639 C CA . GLY A 1 215 ? 3.763 -8.931 -5.798 1.00 84.88 215 GLY A CA 1
ATOM 1640 C C . GLY A 1 215 ? 2.611 -9.814 -6.292 1.00 84.88 215 GLY A C 1
ATOM 1641 O O . GLY A 1 215 ? 1.443 -9.482 -6.089 1.00 84.88 215 GLY A O 1
ATOM 1642 N N . THR A 1 216 ? 2.919 -10.953 -6.924 1.00 87.31 216 THR A N 1
ATOM 1643 C CA . THR A 1 216 ? 1.907 -11.902 -7.443 1.00 87.31 216 THR A CA 1
ATOM 1644 C C . THR A 1 216 ? 1.002 -12.461 -6.343 1.00 87.31 216 THR A C 1
ATOM 1646 O O . THR A 1 216 ? -0.149 -12.796 -6.604 1.00 87.31 216 THR A O 1
ATOM 1649 N N . GLN A 1 217 ? 1.497 -12.523 -5.107 1.00 88.81 217 GLN A N 1
ATOM 1650 C CA . GLN A 1 217 ? 0.740 -12.928 -3.922 1.00 88.81 217 GLN A CA 1
ATOM 1651 C C . GLN A 1 217 ? -0.368 -11.933 -3.541 1.00 88.81 217 GLN A C 1
ATOM 1653 O O . GLN A 1 217 ? -1.353 -12.310 -2.915 1.00 88.81 217 GLN A O 1
ATOM 1658 N N . ASN A 1 218 ? -0.232 -10.667 -3.947 1.00 92.94 218 ASN A N 1
ATOM 1659 C CA . ASN A 1 218 ? -1.138 -9.590 -3.553 1.00 92.94 218 ASN A CA 1
ATOM 1660 C C . ASN A 1 218 ? -2.050 -9.122 -4.703 1.00 92.94 218 ASN A C 1
ATOM 1662 O O . ASN A 1 218 ? -2.607 -8.018 -4.649 1.00 92.94 218 ASN A O 1
ATOM 1666 N N . ILE A 1 219 ? -2.195 -9.948 -5.743 1.00 93.44 219 ILE A N 1
ATOM 1667 C CA . ILE A 1 219 ? -3.056 -9.704 -6.903 1.00 93.44 219 ILE A CA 1
ATOM 1668 C C . ILE A 1 219 ? -4.022 -10.873 -7.034 1.00 93.44 219 ILE A C 1
ATOM 1670 O O . ILE A 1 219 ? -3.581 -12.006 -7.192 1.00 93.44 219 ILE A O 1
ATOM 1674 N N . ILE A 1 220 ? -5.323 -10.600 -6.978 1.00 95.50 220 ILE A N 1
ATOM 1675 C CA . ILE A 1 220 ? -6.374 -11.594 -7.207 1.00 95.50 220 ILE A CA 1
ATOM 1676 C C . ILE A 1 220 ? -6.774 -11.573 -8.677 1.00 95.50 220 ILE A C 1
ATOM 1678 O O . ILE A 1 220 ? -6.974 -10.494 -9.240 1.00 95.50 220 ILE A O 1
ATOM 1682 N N . VAL A 1 221 ? -6.914 -12.752 -9.278 1.00 94.62 221 VAL A N 1
ATOM 1683 C CA . VAL A 1 221 ? -7.292 -12.928 -10.683 1.00 94.62 221 VAL A CA 1
ATOM 1684 C C . VAL A 1 221 ? -8.443 -13.916 -10.861 1.00 94.62 221 VAL A C 1
ATOM 1686 O O . VAL A 1 221 ? -8.668 -14.778 -10.005 1.00 94.62 221 VAL A O 1
ATOM 1689 N N . ASP A 1 222 ? -9.168 -13.768 -11.969 1.00 93.50 222 ASP A N 1
ATOM 1690 C CA . ASP A 1 222 ? -10.098 -14.781 -12.478 1.00 93.50 222 ASP A CA 1
ATOM 1691 C C . ASP A 1 222 ? -9.376 -15.839 -13.337 1.00 93.50 222 ASP A C 1
ATOM 1693 O O . ASP A 1 222 ? -8.152 -15.813 -13.501 1.00 93.50 222 ASP A O 1
ATOM 1697 N N . ASP A 1 223 ? -10.147 -16.779 -13.890 1.00 89.88 223 ASP A N 1
ATOM 1698 C CA . ASP A 1 223 ? -9.641 -17.864 -14.741 1.00 89.88 223 ASP A CA 1
ATOM 1699 C C . ASP A 1 223 ? -9.014 -17.364 -16.063 1.00 89.88 223 ASP A C 1
ATOM 1701 O O . ASP A 1 223 ? -8.209 -18.072 -16.670 1.00 89.88 223 ASP A O 1
ATOM 1705 N N . ASP A 1 224 ? -9.338 -16.137 -16.486 1.00 90.31 224 ASP A N 1
ATOM 1706 C CA . ASP A 1 224 ? -8.831 -15.482 -17.698 1.00 90.31 224 ASP A CA 1
ATOM 1707 C C . ASP A 1 224 ? -7.661 -14.516 -17.398 1.00 90.31 224 ASP A C 1
ATOM 1709 O O . ASP A 1 224 ? -7.226 -13.753 -18.267 1.00 90.31 224 ASP A O 1
ATOM 1713 N N . PHE A 1 225 ? -7.113 -14.556 -16.177 1.00 90.19 225 PHE A N 1
ATOM 1714 C CA . PHE A 1 225 ? -6.043 -13.679 -15.685 1.00 90.19 225 PHE A CA 1
ATOM 1715 C C . PHE A 1 225 ? -6.403 -12.181 -15.642 1.00 90.19 225 PHE A C 1
ATOM 1717 O O . PHE A 1 225 ? -5.507 -11.327 -15.629 1.00 90.19 225 PHE A O 1
ATOM 1724 N N . ASN A 1 226 ? -7.686 -11.819 -15.592 1.00 93.31 226 ASN A N 1
ATOM 1725 C CA . ASN A 1 226 ? -8.093 -10.437 -15.332 1.00 93.31 226 ASN A CA 1
ATOM 1726 C C . ASN A 1 226 ? -7.897 -10.108 -13.853 1.00 93.31 226 ASN A C 1
ATOM 1728 O O . ASN A 1 226 ? -8.240 -10.900 -12.976 1.00 93.31 226 ASN A O 1
ATOM 1732 N N . PHE A 1 227 ? -7.356 -8.928 -13.563 1.00 94.75 227 PHE A N 1
ATOM 1733 C CA . PHE A 1 227 ? -7.141 -8.477 -12.194 1.00 94.75 227 PHE A CA 1
ATOM 1734 C C . PHE A 1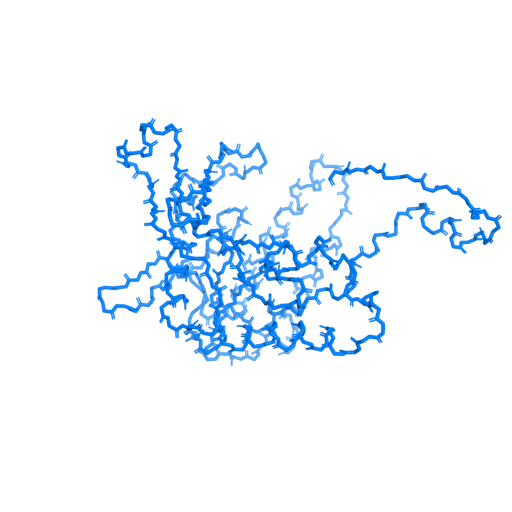 227 ? -8.485 -8.140 -11.552 1.00 94.75 227 PHE A C 1
ATOM 1736 O O . PHE A 1 227 ? -9.130 -7.152 -11.900 1.00 94.75 227 PHE A O 1
ATOM 1743 N N . LEU A 1 228 ? -8.879 -8.954 -10.578 1.00 95.88 228 LEU A N 1
ATOM 1744 C CA . LEU A 1 228 ? -10.075 -8.743 -9.773 1.00 95.88 228 LEU A CA 1
ATOM 1745 C C . LEU A 1 228 ? -9.809 -7.827 -8.586 1.00 95.88 228 LEU A C 1
ATOM 1747 O O . LEU A 1 228 ? -10.728 -7.170 -8.122 1.00 95.88 228 LEU A O 1
ATOM 1751 N N . GLY A 1 229 ? -8.578 -7.767 -8.079 1.00 95.38 229 GLY A N 1
ATOM 1752 C CA . GLY A 1 229 ? -8.267 -6.898 -6.953 1.00 95.38 229 GLY A CA 1
ATOM 1753 C C . GLY A 1 229 ? -6.794 -6.877 -6.586 1.00 95.38 229 GLY A C 1
ATOM 1754 O O . GLY A 1 229 ? -6.130 -7.909 -6.517 1.00 95.38 229 GLY A O 1
ATOM 1755 N N . LEU A 1 230 ? -6.289 -5.682 -6.302 1.00 95.62 230 LEU A N 1
ATOM 1756 C CA . LEU A 1 230 ? -4.983 -5.461 -5.703 1.00 95.62 230 LEU A CA 1
ATOM 1757 C C . LEU A 1 230 ? -5.183 -5.348 -4.187 1.00 95.62 230 LEU A C 1
ATOM 1759 O O . LEU A 1 230 ? -5.726 -4.356 -3.702 1.00 95.62 230 LEU A O 1
ATOM 1763 N N . ILE A 1 231 ? -4.725 -6.334 -3.417 1.00 95.31 231 ILE A N 1
ATOM 1764 C CA . ILE A 1 231 ? -4.956 -6.440 -1.956 1.00 95.31 231 ILE A CA 1
ATOM 1765 C C . ILE A 1 231 ? -3.723 -6.043 -1.144 1.00 95.31 231 ILE A C 1
ATOM 1767 O O . ILE A 1 231 ? -2.665 -5.947 -1.720 1.00 95.31 231 ILE A O 1
ATOM 1771 N N . ASP A 1 232 ? -3.818 -5.833 0.163 1.00 92.44 232 ASP A N 1
ATOM 1772 C CA . ASP A 1 232 ? -2.664 -5.522 1.030 1.00 92.44 232 ASP A CA 1
ATOM 1773 C C . ASP A 1 232 ? -1.916 -4.211 0.687 1.00 92.44 232 ASP A C 1
ATOM 1775 O O . ASP A 1 232 ? -0.943 -4.157 -0.068 1.00 92.44 232 ASP A O 1
ATOM 1779 N N . TRP A 1 233 ? -2.421 -3.102 1.234 1.00 95.62 233 TRP A N 1
ATOM 1780 C CA . TRP A 1 233 ? -1.946 -1.739 0.946 1.00 95.62 233 TRP A CA 1
ATOM 1781 C C . TRP A 1 233 ? -1.123 -1.119 2.082 1.00 95.62 233 TRP A C 1
ATOM 1783 O O . TRP A 1 233 ? -0.812 0.072 2.036 1.00 95.62 233 TRP A O 1
ATOM 1793 N N . GLU A 1 234 ? -0.743 -1.896 3.099 1.00 92.44 234 GLU A N 1
ATOM 1794 C CA . GLU A 1 234 ? -0.141 -1.370 4.334 1.00 92.44 234 GLU A CA 1
ATOM 1795 C C . GLU A 1 234 ? 1.232 -0.691 4.138 1.00 92.44 234 GLU A C 1
ATOM 1797 O O . GLU A 1 234 ? 1.654 0.132 4.958 1.00 92.44 234 GLU A O 1
ATOM 1802 N N . PHE A 1 235 ? 1.895 -0.947 3.006 1.00 91.69 235 PHE A N 1
ATOM 1803 C CA . PHE A 1 235 ? 3.192 -0.357 2.651 1.00 91.69 235 PHE A CA 1
ATOM 1804 C C . PHE A 1 235 ? 3.127 0.768 1.612 1.00 91.69 235 PHE A C 1
ATOM 1806 O O . PHE A 1 235 ? 4.175 1.250 1.167 1.00 91.69 235 PHE A O 1
ATOM 1813 N N . ALA A 1 236 ? 1.929 1.183 1.197 1.00 95.38 236 ALA A N 1
ATOM 1814 C CA . ALA A 1 236 ? 1.773 2.214 0.180 1.00 95.38 236 ALA A CA 1
ATOM 1815 C C . ALA A 1 236 ? 2.319 3.580 0.642 1.00 95.38 236 ALA A C 1
ATOM 1817 O O . ALA A 1 236 ? 2.139 4.010 1.788 1.00 95.38 236 ALA A O 1
ATOM 1818 N N . GLN A 1 237 ? 3.028 4.256 -0.261 1.00 95.75 237 GLN A N 1
ATOM 1819 C CA . GLN A 1 237 ? 3.716 5.514 0.029 1.00 95.75 237 GLN A CA 1
ATOM 1820 C C . GLN A 1 237 ? 4.055 6.280 -1.253 1.00 95.75 237 GLN A C 1
ATOM 1822 O O . GLN A 1 237 ? 4.346 5.684 -2.287 1.00 95.75 237 GLN A O 1
ATOM 1827 N N . ALA A 1 238 ? 4.069 7.606 -1.173 1.00 96.81 238 ALA A N 1
ATOM 1828 C CA . ALA A 1 238 ? 4.754 8.448 -2.142 1.00 96.81 238 ALA A CA 1
ATOM 1829 C C . ALA A 1 238 ? 6.262 8.200 -2.017 1.00 96.81 238 ALA A C 1
ATOM 1831 O O . ALA A 1 238 ? 6.814 8.376 -0.929 1.00 96.81 238 ALA A O 1
ATOM 1832 N N . ALA A 1 239 ? 6.929 7.777 -3.090 1.00 93.19 239 ALA A N 1
ATOM 1833 C CA . ALA A 1 239 ? 8.333 7.372 -3.019 1.00 93.19 239 ALA A CA 1
ATOM 1834 C C . ALA A 1 239 ? 9.140 7.697 -4.289 1.00 93.19 239 ALA A C 1
ATOM 1836 O O . ALA A 1 239 ? 8.569 7.974 -5.344 1.00 93.19 239 ALA A O 1
ATOM 1837 N N . PRO A 1 240 ? 10.486 7.689 -4.213 1.00 91.94 240 PRO A N 1
ATOM 1838 C CA . PRO A 1 240 ? 11.346 7.870 -5.383 1.00 91.94 240 PRO A CA 1
ATOM 1839 C C . PRO A 1 240 ? 11.127 6.787 -6.443 1.00 91.94 240 PRO A C 1
ATOM 1841 O O . PRO A 1 240 ? 10.952 5.622 -6.105 1.00 91.94 240 PRO A O 1
ATOM 1844 N N . TRP A 1 241 ? 11.252 7.118 -7.731 1.00 86.38 241 TRP A N 1
ATOM 1845 C CA . TRP A 1 241 ? 11.126 6.119 -8.811 1.00 86.38 241 TRP A CA 1
ATOM 1846 C C . TRP A 1 241 ? 12.068 4.920 -8.647 1.00 86.38 241 TRP A C 1
ATOM 1848 O O . TRP A 1 241 ? 11.760 3.819 -9.089 1.00 86.38 241 TRP A O 1
ATOM 1858 N N . GLN A 1 242 ? 13.209 5.122 -7.990 1.00 84.62 242 GLN A N 1
ATOM 1859 C CA . GLN A 1 242 ? 14.230 4.108 -7.753 1.00 84.62 242 GLN A CA 1
ATOM 1860 C C . GLN A 1 242 ? 13.762 2.964 -6.835 1.00 84.62 242 GLN A C 1
ATOM 1862 O O . GLN A 1 242 ? 14.462 1.956 -6.756 1.00 84.62 242 GLN A O 1
ATOM 1867 N N . VAL A 1 243 ? 12.626 3.098 -6.133 1.00 81.69 243 VAL A N 1
ATOM 1868 C CA . VAL A 1 243 ? 12.032 1.979 -5.376 1.00 81.69 243 VAL A CA 1
ATOM 1869 C C . VAL A 1 243 ? 11.053 1.142 -6.195 1.00 81.69 243 VAL A C 1
ATOM 1871 O O . VAL A 1 243 ? 10.707 0.035 -5.771 1.00 81.69 243 VAL A O 1
ATOM 1874 N N . ASN A 1 244 ? 10.613 1.638 -7.358 1.00 75.31 244 ASN A N 1
ATOM 1875 C CA . ASN A 1 244 ? 9.76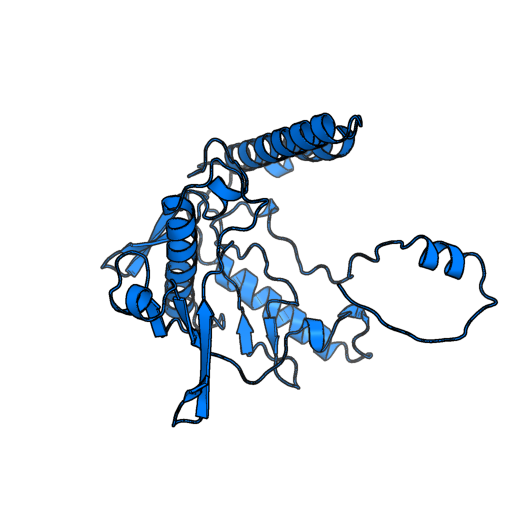4 0.857 -8.245 1.00 75.31 244 ASN A CA 1
ATOM 1876 C C . ASN A 1 244 ? 10.577 -0.319 -8.767 1.00 75.31 244 ASN A C 1
ATOM 1878 O O . ASN A 1 244 ? 11.588 -0.159 -9.452 1.00 75.31 244 ASN A O 1
ATOM 1882 N N . HIS A 1 245 ? 10.102 -1.507 -8.444 1.00 65.88 245 HIS A N 1
ATOM 1883 C CA . HIS A 1 245 ? 10.562 -2.737 -9.041 1.00 65.88 245 HIS A CA 1
ATOM 1884 C C . HIS A 1 245 ? 9.409 -3.306 -9.863 1.00 65.88 245 HIS A C 1
ATOM 1886 O O . HIS A 1 245 ? 8.239 -3.221 -9.484 1.00 65.88 245 HIS A O 1
ATOM 1892 N N . TYR A 1 246 ? 9.746 -3.846 -11.028 1.00 59.72 246 TYR A N 1
ATOM 1893 C CA . TYR A 1 246 ? 8.828 -4.723 -11.737 1.00 59.72 246 TYR A CA 1
ATOM 1894 C C . TYR A 1 246 ? 8.666 -6.019 -10.934 1.00 59.72 246 TYR A C 1
ATOM 1896 O O . TYR A 1 246 ? 9.558 -6.338 -10.134 1.00 59.72 246 TYR A O 1
ATOM 1904 N N . PRO A 1 247 ? 7.564 -6.767 -11.132 1.00 57.25 247 PRO A N 1
ATOM 1905 C CA . PRO A 1 247 ? 7.426 -8.105 -10.581 1.00 57.25 247 PRO A CA 1
ATOM 1906 C C . PRO A 1 247 ? 8.721 -8.873 -10.767 1.00 57.25 247 PRO A C 1
ATOM 1908 O O . PRO A 1 247 ? 9.324 -8.838 -11.846 1.00 57.25 247 PRO A O 1
ATOM 1911 N N . MET A 1 248 ? 9.134 -9.585 -9.722 1.00 55.41 248 MET A N 1
ATOM 1912 C CA . MET A 1 248 ? 10.152 -10.609 -9.879 1.00 55.41 248 MET A CA 1
ATOM 1913 C C . MET A 1 248 ? 9.533 -11.703 -10.754 1.00 55.41 248 MET A C 1
ATOM 1915 O O . MET A 1 248 ? 8.891 -12.625 -10.270 1.00 55.41 248 MET A O 1
ATOM 1919 N N . LEU A 1 249 ? 9.666 -11.532 -12.073 1.00 53.12 249 LEU A N 1
ATOM 1920 C CA . LEU A 1 249 ? 9.211 -12.472 -13.100 1.00 53.12 249 LEU A CA 1
ATOM 1921 C C . LEU A 1 249 ? 9.751 -13.874 -12.864 1.00 53.12 249 LEU A C 1
ATOM 1923 O O . LEU A 1 249 ? 9.139 -14.871 -13.229 1.00 53.12 249 LEU A O 1
ATOM 1927 N N . PHE A 1 250 ? 10.929 -13.899 -12.262 1.00 46.34 250 PHE A N 1
ATOM 1928 C CA . PHE A 1 250 ? 11.595 -15.076 -11.784 1.00 46.34 250 PHE A CA 1
ATOM 1929 C C . PHE A 1 250 ? 11.329 -15.128 -10.284 1.00 46.34 250 PHE A C 1
ATOM 1931 O O . PHE A 1 250 ? 11.731 -14.185 -9.590 1.00 46.34 250 PHE A O 1
ATOM 1938 N N . PRO A 1 251 ? 10.723 -16.197 -9.742 1.00 47.53 251 PRO A N 1
ATOM 1939 C CA . PRO A 1 251 ? 10.924 -16.466 -8.330 1.00 47.53 251 PRO A CA 1
ATOM 1940 C C . PRO A 1 251 ? 12.439 -16.441 -8.080 1.00 47.53 251 PRO A C 1
ATOM 1942 O O . PRO A 1 251 ? 13.203 -16.914 -8.936 1.00 47.53 251 PRO A O 1
ATOM 1945 N N . PRO A 1 252 ? 12.923 -15.881 -6.959 1.00 44.88 252 PRO A N 1
ATOM 1946 C CA . PRO A 1 252 ? 14.303 -16.098 -6.588 1.00 44.88 252 PRO A CA 1
ATOM 1947 C C . PRO A 1 252 ? 14.429 -17.609 -6.419 1.00 44.88 252 PRO A C 1
ATOM 1949 O O . PRO A 1 252 ? 13.965 -18.163 -5.427 1.00 44.88 252 PRO A O 1
ATOM 1952 N N . LEU A 1 253 ? 14.995 -18.286 -7.421 1.00 46.41 253 LEU A N 1
ATOM 1953 C CA . LEU A 1 253 ? 15.458 -19.654 -7.288 1.00 46.41 253 LEU A CA 1
ATOM 1954 C C . LEU A 1 253 ? 16.474 -19.586 -6.159 1.00 46.41 253 LEU A C 1
ATOM 1956 O O . LEU A 1 253 ? 17.634 -19.237 -6.379 1.00 46.41 253 LEU A O 1
ATOM 1960 N N . TRP A 1 254 ? 16.037 -19.829 -4.928 1.00 42.88 254 TRP A N 1
ATOM 1961 C CA . TRP A 1 254 ? 16.973 -20.085 -3.862 1.00 42.88 254 TRP A CA 1
ATOM 1962 C C . TRP A 1 254 ? 17.771 -21.291 -4.331 1.00 42.88 254 TRP A C 1
ATOM 1964 O O . TRP A 1 254 ? 17.180 -22.324 -4.667 1.00 42.88 254 TRP A O 1
ATOM 1974 N N . PRO A 1 255 ? 19.104 -21.186 -4.434 1.00 42.94 255 PRO A N 1
ATOM 1975 C CA . PRO A 1 255 ? 19.900 -22.367 -4.634 1.00 42.94 255 PRO A CA 1
ATOM 1976 C C . PRO A 1 255 ? 19.864 -23.109 -3.303 1.00 42.94 255 PRO A C 1
ATOM 1978 O O . PRO A 1 255 ? 20.776 -22.993 -2.485 1.00 42.94 255 PRO A O 1
ATOM 1981 N N . ASP A 1 256 ? 18.814 -23.893 -3.077 1.00 52.62 256 ASP A N 1
ATOM 1982 C CA . ASP A 1 256 ? 18.915 -24.977 -2.126 1.00 52.62 256 ASP A CA 1
ATOM 1983 C C . ASP A 1 256 ? 20.137 -25.781 -2.556 1.00 52.62 256 ASP A C 1
ATOM 1985 O O . ASP A 1 256 ? 20.293 -26.141 -3.729 1.00 52.62 256 ASP A O 1
ATOM 1989 N N . ALA A 1 257 ? 21.024 -26.089 -1.612 1.00 54.53 257 ALA A N 1
ATOM 1990 C CA . ALA A 1 257 ? 22.186 -26.937 -1.871 1.00 54.53 257 ALA A CA 1
ATOM 1991 C C . ALA A 1 257 ? 21.792 -28.266 -2.561 1.00 54.53 257 ALA A C 1
ATOM 1993 O O . ALA A 1 257 ? 22.613 -28.895 -3.226 1.00 54.53 257 ALA A O 1
ATOM 1994 N N . LYS A 1 258 ? 20.513 -28.656 -2.453 1.00 49.28 258 LYS A N 1
ATOM 1995 C CA . LYS A 1 258 ? 19.863 -29.752 -3.175 1.00 49.28 258 LYS A CA 1
ATOM 1996 C C . LYS A 1 258 ? 19.747 -29.532 -4.693 1.00 49.28 258 LYS A C 1
ATOM 1998 O O . LYS A 1 258 ? 20.033 -30.469 -5.429 1.00 49.28 258 LYS A O 1
ATOM 2003 N N . ILE A 1 259 ? 19.395 -28.334 -5.171 1.00 49.72 259 ILE A N 1
ATOM 2004 C CA . ILE A 1 259 ? 19.249 -28.024 -6.609 1.00 49.72 259 ILE A CA 1
ATOM 2005 C C . ILE A 1 259 ? 20.619 -27.995 -7.290 1.00 49.72 259 ILE A C 1
ATOM 2007 O O . ILE A 1 259 ? 20.788 -28.575 -8.360 1.00 49.72 259 ILE A O 1
ATOM 2011 N N . LYS A 1 260 ? 21.634 -27.415 -6.636 1.00 53.25 260 LYS A N 1
ATOM 2012 C CA . LYS A 1 260 ? 23.010 -27.417 -7.159 1.00 53.25 260 LYS A CA 1
ATOM 2013 C C . LYS A 1 260 ? 23.550 -28.845 -7.311 1.00 53.25 260 LYS A C 1
ATOM 2015 O O . LYS A 1 260 ? 24.083 -29.205 -8.351 1.00 53.25 260 LYS A O 1
ATOM 2020 N N . LYS A 1 261 ? 23.293 -29.696 -6.313 1.00 52.06 261 LYS A N 1
ATOM 2021 C CA . LYS A 1 261 ? 23.691 -31.111 -6.321 1.00 52.06 261 LYS A CA 1
ATOM 2022 C C . LYS A 1 261 ? 22.924 -31.959 -7.349 1.00 52.06 261 LYS A C 1
ATOM 2024 O O . LYS A 1 261 ? 23.472 -32.945 -7.832 1.00 52.06 261 LYS A O 1
ATOM 2029 N N . ALA A 1 262 ? 21.687 -31.581 -7.683 1.00 49.50 262 ALA A N 1
ATOM 2030 C CA . ALA A 1 262 ? 20.879 -32.230 -8.717 1.00 49.50 262 ALA A CA 1
ATOM 2031 C C . ALA A 1 262 ? 21.299 -31.819 -10.142 1.00 49.50 262 ALA A C 1
ATOM 2033 O O . ALA A 1 262 ? 21.307 -32.652 -11.045 1.00 49.50 262 ALA A O 1
ATOM 2034 N N . LEU A 1 263 ? 21.700 -30.560 -10.341 1.00 46.69 263 LEU A N 1
ATOM 2035 C CA . LEU A 1 263 ? 22.207 -30.061 -11.626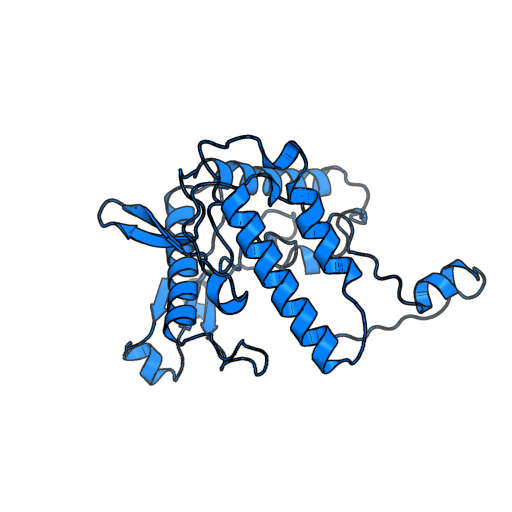 1.00 46.69 263 LEU A CA 1
ATOM 2036 C C . LEU A 1 263 ? 23.622 -30.571 -11.940 1.00 46.69 263 LEU A C 1
ATOM 2038 O O . LEU A 1 263 ? 23.933 -30.830 -13.100 1.00 46.69 263 LEU A O 1
ATOM 2042 N N . ASP A 1 264 ? 24.446 -30.798 -10.913 1.00 57.84 264 ASP A N 1
ATOM 2043 C CA . ASP A 1 264 ? 25.793 -31.365 -11.059 1.00 57.84 264 ASP A CA 1
ATOM 2044 C C . ASP A 1 264 ? 25.788 -32.889 -11.318 1.00 57.84 264 ASP A C 1
ATOM 2046 O O . ASP A 1 264 ? 26.841 -33.470 -11.591 1.00 57.84 264 ASP A O 1
ATOM 2050 N N . ASN A 1 265 ? 24.629 -33.564 -11.241 1.00 48.94 265 ASN A N 1
ATOM 2051 C CA . ASN A 1 265 ? 24.537 -35.015 -11.433 1.00 48.94 265 ASN A CA 1
ATOM 2052 C C . ASN A 1 265 ? 23.242 -35.445 -12.168 1.00 48.94 265 ASN A C 1
ATOM 2054 O O . ASN A 1 265 ? 22.271 -35.875 -11.542 1.00 48.94 265 ASN A O 1
ATOM 2058 N N . PRO A 1 266 ? 23.210 -35.389 -13.513 1.00 42.94 266 PRO A N 1
ATOM 2059 C CA . PRO A 1 266 ? 21.994 -35.521 -14.328 1.00 42.94 266 PRO A CA 1
ATOM 2060 C C . PRO A 1 266 ? 21.421 -36.953 -14.441 1.00 42.94 266 PRO A C 1
ATOM 2062 O O . PRO A 1 266 ? 20.698 -37.253 -15.388 1.00 42.94 266 PRO A O 1
ATOM 2065 N N . ARG A 1 267 ? 21.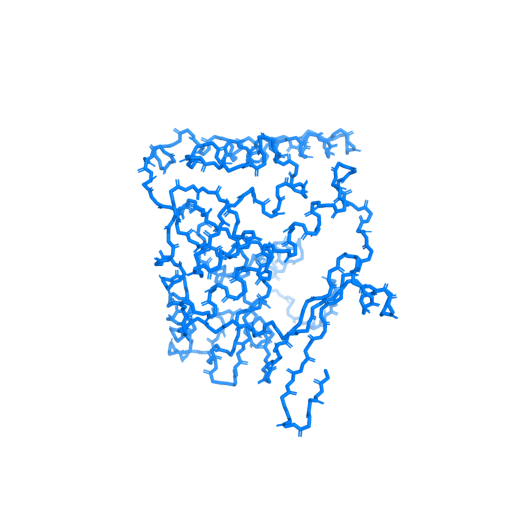752 -37.871 -13.522 1.00 41.94 267 ARG A N 1
ATOM 2066 C CA . ARG A 1 267 ? 21.359 -39.295 -13.604 1.00 41.94 267 ARG A CA 1
ATOM 2067 C C . ARG A 1 267 ? 20.319 -39.763 -12.588 1.00 41.94 267 ARG A C 1
ATOM 2069 O O . ARG A 1 267 ? 19.932 -40.924 -12.653 1.00 41.94 267 ARG A O 1
ATOM 2076 N N . GLU A 1 268 ? 19.811 -38.897 -11.717 1.00 38.84 268 GLU A N 1
ATOM 2077 C CA . GLU A 1 268 ? 18.770 -39.278 -10.752 1.00 38.84 268 GLU A CA 1
ATOM 2078 C C . GLU A 1 268 ? 17.528 -38.388 -10.858 1.00 38.84 268 GLU A C 1
ATOM 2080 O O . GLU A 1 268 ? 17.205 -37.594 -9.982 1.00 38.84 268 GLU A O 1
ATOM 2085 N N . THR A 1 269 ? 16.781 -38.543 -11.950 1.00 43.31 269 THR A N 1
ATOM 2086 C CA . THR A 1 269 ? 15.351 -38.222 -11.957 1.00 43.31 269 THR A CA 1
ATOM 2087 C C . THR A 1 269 ? 14.587 -39.366 -11.296 1.00 43.31 269 THR A C 1
ATOM 2089 O O . THR A 1 269 ? 14.429 -40.416 -11.917 1.00 43.31 269 THR A O 1
ATOM 2092 N N . ASN A 1 270 ? 14.095 -39.178 -10.068 1.00 33.06 270 ASN A N 1
ATOM 2093 C CA . ASN A 1 270 ? 12.785 -39.695 -9.660 1.00 33.06 270 ASN A CA 1
ATOM 2094 C C . ASN A 1 270 ? 12.364 -39.208 -8.265 1.00 33.06 270 ASN A C 1
ATOM 2096 O O . ASN A 1 270 ? 13.132 -39.266 -7.313 1.00 33.06 270 ASN A O 1
ATOM 2100 N N . ASN A 1 271 ? 11.077 -38.864 -8.178 1.00 27.95 271 ASN A N 1
ATOM 2101 C CA . ASN A 1 271 ? 10.238 -38.668 -6.989 1.00 27.95 271 ASN A CA 1
ATOM 2102 C C . ASN A 1 271 ? 10.110 -37.257 -6.385 1.00 27.95 271 ASN A C 1
ATOM 2104 O O . ASN A 1 271 ? 10.890 -36.799 -5.557 1.00 27.95 271 ASN A O 1
ATOM 2108 N N . ARG A 1 272 ? 8.979 -36.646 -6.776 1.00 32.84 272 ARG A N 1
ATOM 2109 C CA . ARG A 1 272 ? 7.973 -35.946 -5.954 1.00 32.84 272 ARG A CA 1
ATOM 2110 C C . ARG A 1 272 ? 8.181 -36.040 -4.430 1.00 32.84 272 ARG A C 1
ATOM 2112 O O . ARG A 1 272 ? 8.186 -37.143 -3.891 1.00 32.84 272 ARG A O 1
ATOM 2119 N N . ASN A 1 273 ? 8.192 -34.897 -3.739 1.00 25.80 273 ASN A N 1
ATOM 2120 C CA . ASN A 1 273 ? 7.162 -34.520 -2.756 1.00 25.80 273 ASN A CA 1
ATOM 2121 C C . ASN A 1 273 ? 7.490 -33.185 -2.058 1.00 25.80 273 ASN A C 1
ATOM 2123 O O . ASN A 1 273 ? 8.619 -32.907 -1.669 1.00 25.80 273 ASN A O 1
ATOM 2127 N N . SER A 1 274 ? 6.424 -32.408 -1.911 1.00 25.84 274 SER A N 1
ATOM 2128 C CA . SER A 1 274 ? 6.192 -31.172 -1.162 1.00 25.84 274 SER A CA 1
ATOM 2129 C C . SER A 1 274 ? 6.523 -31.231 0.335 1.00 25.84 274 SER A C 1
ATOM 2131 O O . SER A 1 274 ? 6.240 -32.251 0.962 1.00 25.84 274 SER A O 1
ATOM 2133 N N . MET A 1 275 ? 6.951 -30.104 0.927 1.00 20.27 275 MET A N 1
ATOM 2134 C CA . MET A 1 275 ? 6.403 -29.605 2.203 1.00 20.27 275 MET A CA 1
ATOM 2135 C C . MET A 1 275 ? 6.811 -28.148 2.492 1.00 20.27 275 MET A C 1
ATOM 2137 O O . MET A 1 275 ? 7.952 -27.762 2.269 1.00 20.27 275 MET A O 1
ATOM 2141 N N . TRP A 1 276 ? 5.824 -27.405 2.985 1.00 24.28 276 TRP A N 1
ATOM 2142 C CA . TRP A 1 276 ? 5.735 -25.984 3.321 1.00 24.28 276 TRP A CA 1
ATOM 2143 C C . TRP A 1 276 ? 6.631 -25.498 4.468 1.00 24.28 276 TRP A C 1
ATOM 2145 O O . TRP A 1 276 ? 6.910 -26.266 5.390 1.00 24.28 276 TRP A O 1
ATOM 2155 N N . LEU A 1 277 ? 6.936 -24.194 4.444 1.00 26.38 277 LEU A N 1
ATOM 2156 C CA . LEU A 1 277 ? 6.633 -23.209 5.498 1.00 26.38 277 LEU A CA 1
ATOM 2157 C C . LEU A 1 277 ? 6.499 -21.822 4.857 1.00 26.38 277 LEU A C 1
ATOM 2159 O O . LEU A 1 277 ? 7.333 -21.524 3.974 1.00 26.38 277 LEU A O 1
#

Secondary structure (DSSP, 8-state):
-B-TTS-EEEEEEPPPPPTTS-TT--HHHHHHHHHHHHHHHHHHHHH-TTS----EEEEE-TT-HHHHHHTS-EEEEEE-SSEEHHHH-S-GGGS-S-HHHHHHHHHHHHHHHHHHHTSEESSBBEEEEE-TTSPEEEES-TTTTTTT-SS---BSSHHHHHHHHHHHHHHHHHHHHHHHT---THHHHHHHHHTTSGGGTSPPS-EEEE-TT--GGGEEE-TT--EEEE---TT-EE--GGG-----SS------HHHHHHHT-TT----------

Sequence (277 aa):
MVAEDGSLVIARVRLPRHPDTLPTVSEEDEFYAIACEVSTMRFVRHNLPSVVVPEVYAYEGPGSRLATAAGAIYMLLEGFYGNTLQDIAPDLCSLPIQVASQEHVMAQWTMAQTQLATLAYTQIGSINSITESGEPVIGKLSTAAAEGLIPQGLFSTATEYFIAIGRAAFRKAKLLDEERNQNSSHFSISRLGALTTGLFKASQAYYPLNRMDLGTQNIIVDDDFNFLGLIDWEFAQAAPWQVNHYPMLFPPLWPDAKIKKALDNPRETNNRNSMWL

Radius of gyration: 21.18 Å; Cα contacts (8 Å, |Δi|>4): 420; chains: 1; bounding box: 58×58×47 Å

Solvent-accessible surface area (backbone atoms only — not comparable to full-atom values): 15858 Å² total; per-residue (Å²): 89,73,46,96,88,68,49,39,39,39,75,53,65,65,72,80,83,60,89,84,56,51,89,85,48,51,69,67,50,54,53,47,18,51,38,18,21,53,32,41,43,53,51,44,42,72,76,36,77,87,41,47,47,51,49,74,80,44,72,31,51,90,91,32,69,65,14,61,74,69,73,38,43,36,34,36,28,52,44,74,95,55,45,33,38,32,80,79,43,70,41,59,78,68,56,70,97,44,69,64,58,54,52,47,44,49,49,55,50,50,48,42,53,55,57,38,40,72,47,56,33,66,47,31,19,8,34,47,40,62,47,98,88,69,46,76,37,74,34,42,36,42,55,17,55,77,57,55,33,67,70,38,51,65,24,73,43,60,55,57,46,51,50,18,51,36,51,20,51,38,51,54,50,50,54,52,25,68,76,64,80,43,94,67,68,72,69,50,53,54,63,51,57,56,62,75,39,72,87,50,65,64,85,68,76,57,18,26,36,39,64,74,61,69,43,49,75,32,28,27,20,45,98,85,58,48,77,67,25,49,47,82,54,58,63,38,27,22,34,53,76,88,72,69,70,77,67,71,58,58,64,82,77,70,77,47,73,64,56,58,58,48,70,78,44,89,82,73,90,80,81,90,83,89,84,89,134

Foldseek 3Di:
DQDPVRWDKDKDWDDPDDPPFDPQDDPVLLLQLVLLLVQCQVLCVVQPVLAFAKDFPDWQGPPRPVCVVVVTTITITTDDPFAFLCVVPVFLVVPPPPVVLSVVLQVSVVVNFVSQQVAWAQWKATQRHADPVRHTDGDFFSCQSRLVFVVRDRGRFLLNVLVRNLVSVQVVVVVVCVVVVDPPNVPSVVSVVVCVDVVRVDGDRIFGWDQLPQESNQFTAHPSRDTNHRHDRSRIIRHDPVSDDDYPSDDPPPPPVVVVVCVVDVPDDDDDDDDDD

Mean predicted aligned error: 10.09 Å

Nearest PDB structures (foldseek):
  5igh-assembly1_A  TM=5.852E-01  e=8.144E-03  Escherichia coli
  6cgd-assembly1_A  TM=6.220E-01  e=1.481E-02  Staphylococcus aureus
  4ork-assembly4_D  TM=6.654E-01  e=5.518E-02  Staphylococcus aureus
  5iqi-assembly2_B  TM=6.377E-01  e=6.219E-02  Staphylococcus aureus
  6cgd-assembly3_C  TM=7.000E-01  e=1.436E-01  Staphylococcus aureus

Organism: NCBI:txid94208